Protein AF-A0A5N5SXV2-F1 (afdb_monomer_lite)

Radius of gyration: 21.54 Å; chains: 1; bounding box: 61×44×57 Å

Organism: NCBI:txid96803

Secondary structure (DSSP, 8-state):
-HHHHHHIIIII-HHHHHHHHHHHHHHHHHHHHH-TTHHHHHHHHHHHHHHHHTTHHHHHHHHS--TT----HHHHHHHHHHHHHS-TTSHHHHHHHHHHHHS--SB-TTSSSBSS-HHHHHHHHHHHHHHHHHHHHHHTTS-TTSHHHHTTSS--PPPPHHHHHHHHHHHHHTT---SGGGS-HHHHHHHHH-HHHHSTTPPPTTT-GGGHHHHHHHHTT-HHHHHHHHHHSHHHH-HHHHHHHHHHHHHHHHTT-

Sequence (257 aa):
VVVSNLFDVTLVEEELRSTLSRTGRDLFLAITGSHPFTISILLTELQEKLNSVGSLALYLFKFLCLDSWYPTEEDLQCLSYWLMYTPASSLENNLARIILSKMNWGFTADKKSLALPRAIHERIALLIVDVSLKLNSKLGQGNLISEGVKQVTSVVYAPSPEQVLLKWSWSMLNQLHLHQMDQADDEVRALLANQSLVLRGIGDPFVTPSLEPLKNGLSAKNPLAIFTALLMSSWGHSVPEVKVKLVWEQEKYANKV

InterPro domains:
  IPR051436 Autophagy-related EPG5 [PTHR31139] (2-242)

pLDDT: mean 85.0, std 16.47, range [40.12, 98.44]

Foldseek 3Di:
DVLLVLCCQQQQDPVRVVPCVVVSLVVQQVCCVVPVQVVQVVLVSCVVRVVRRDCSLVVSLLRHQQAQHDDDPVRLVQLLCLLQPPDLPDPSNSNSLSNLVRYQQAADPVLQWGSYDLVSLLVVLLSLLNSLVVLCVVCVVPDPPPVVVVVPDPDPDDDDSSRVSNVSSVVSNVSHQQAQCSTRPVSNVVCVVPVVCRQPPAAACVPDPVNVSLVVSVVVVNPSSVVNCLRHHPCVVDPVNVVPVVVVVVVVVVVVD

Structure (mmCIF, N/CA/C/O backbone):
data_AF-A0A5N5SXV2-F1
#
_entry.id   AF-A0A5N5SXV2-F1
#
loop_
_atom_site.group_PDB
_atom_site.id
_atom_site.type_symbol
_atom_site.label_atom_id
_atom_site.label_alt_id
_atom_site.label_comp_id
_atom_site.label_asym_id
_atom_site.label_entity_id
_atom_site.label_seq_id
_atom_site.pdbx_PDB_ins_code
_atom_site.Cartn_x
_atom_site.Cartn_y
_atom_site.Cartn_z
_atom_site.occupancy
_atom_site.B_iso_or_equiv
_atom_site.auth_seq_id
_atom_site.auth_comp_id
_atom_site.auth_asym_id
_atom_site.auth_atom_id
_atom_site.pdbx_PDB_model_num
ATOM 1 N N . VAL A 1 1 ? -25.042 -3.162 4.610 1.00 78.44 1 VAL A N 1
ATOM 2 C CA . VAL A 1 1 ? -26.025 -3.580 5.645 1.00 78.44 1 VAL A CA 1
ATOM 3 C C . VAL A 1 1 ? -25.492 -4.714 6.510 1.00 78.44 1 VAL A C 1
ATOM 5 O O . VAL A 1 1 ? -25.154 -4.429 7.642 1.00 78.44 1 VAL A O 1
ATOM 8 N N . VAL A 1 2 ? -25.351 -5.961 6.029 1.00 88.31 2 VAL A N 1
ATOM 9 C CA . VAL A 1 2 ? -24.897 -7.075 6.901 1.00 88.31 2 VAL A CA 1
ATOM 10 C C . VAL A 1 2 ? -23.492 -6.837 7.471 1.00 88.31 2 VAL A C 1
ATOM 12 O O . VAL A 1 2 ? -23.307 -6.928 8.678 1.00 88.31 2 VAL A O 1
ATOM 15 N N . VAL A 1 3 ? -22.525 -6.478 6.620 1.00 92.06 3 VAL A N 1
ATOM 16 C CA . VAL A 1 3 ? -21.138 -6.191 7.038 1.00 92.06 3 VAL A CA 1
ATOM 17 C C . VAL A 1 3 ? -21.073 -4.983 7.978 1.00 92.06 3 VAL A C 1
ATOM 19 O O . VAL A 1 3 ? -20.446 -5.084 9.023 1.00 92.06 3 VAL A O 1
ATOM 22 N N . SER A 1 4 ? -21.776 -3.893 7.654 1.00 92.12 4 SER A N 1
ATOM 23 C CA . SER A 1 4 ? -21.877 -2.687 8.493 1.00 92.12 4 SER A CA 1
ATOM 24 C C . SER A 1 4 ? -22.461 -2.980 9.880 1.00 92.12 4 SER A C 1
ATOM 26 O O . SER A 1 4 ? -21.857 -2.645 10.889 1.00 92.12 4 SER A O 1
ATOM 28 N N . ASN A 1 5 ? -23.586 -3.699 9.954 1.00 91.94 5 ASN A N 1
ATOM 29 C CA . ASN A 1 5 ? -24.207 -4.045 11.235 1.00 91.94 5 ASN A CA 1
ATOM 30 C C . ASN A 1 5 ? -23.303 -4.964 12.064 1.00 91.94 5 ASN A C 1
ATOM 32 O O . ASN A 1 5 ? -23.207 -4.819 13.280 1.00 91.94 5 ASN A O 1
ATOM 36 N N . LEU A 1 6 ? -22.632 -5.918 11.409 1.00 93.50 6 LEU A N 1
ATOM 37 C CA . LEU A 1 6 ? -21.663 -6.778 12.078 1.00 93.50 6 LEU A CA 1
ATOM 38 C C . LEU A 1 6 ? -20.480 -5.956 12.604 1.00 93.50 6 LEU A C 1
ATOM 40 O O . LEU A 1 6 ? -20.007 -6.218 13.707 1.00 93.50 6 LEU A O 1
ATOM 44 N N . PHE A 1 7 ? -20.019 -4.962 11.844 1.00 93.44 7 PHE A N 1
ATOM 45 C CA . PHE A 1 7 ? -18.940 -4.059 12.243 1.00 93.44 7 PHE A CA 1
ATOM 46 C C . PHE A 1 7 ? -19.330 -3.280 13.495 1.00 93.44 7 PHE A C 1
ATOM 48 O O . PHE A 1 7 ? -18.596 -3.312 14.481 1.00 93.44 7 PHE A O 1
ATOM 55 N N . ASP A 1 8 ? -20.526 -2.697 13.504 1.00 92.12 8 ASP A N 1
ATOM 56 C CA . ASP A 1 8 ? -21.029 -1.943 14.649 1.00 92.12 8 ASP A CA 1
ATOM 57 C C . ASP A 1 8 ? -21.126 -2.813 15.906 1.00 92.12 8 ASP A C 1
ATOM 59 O O . ASP A 1 8 ? -20.535 -2.495 16.936 1.00 92.12 8 ASP A O 1
ATOM 63 N N . VAL A 1 9 ? -21.778 -3.972 15.805 1.00 92.19 9 VAL A N 1
ATOM 64 C CA . VAL A 1 9 ? -22.014 -4.860 16.953 1.00 92.19 9 VAL A CA 1
ATOM 65 C C . VAL A 1 9 ? -20.724 -5.485 17.493 1.00 92.19 9 VAL A C 1
ATOM 67 O O . VAL A 1 9 ? -20.607 -5.721 18.694 1.00 92.19 9 VAL A O 1
ATOM 70 N N . THR A 1 10 ? -19.760 -5.806 16.626 1.00 92.31 10 THR A N 1
ATOM 71 C CA . THR A 1 10 ? -18.575 -6.581 17.038 1.00 92.31 10 THR A CA 1
ATOM 72 C C . THR A 1 10 ? -17.340 -5.733 17.315 1.00 92.31 10 THR A C 1
ATOM 74 O O . THR A 1 10 ? -16.444 -6.206 18.022 1.00 92.31 10 THR A O 1
ATOM 77 N N . LEU A 1 11 ? -17.273 -4.507 16.784 1.00 90.19 11 LEU A N 1
ATOM 78 C CA . LEU A 1 11 ? -16.078 -3.660 16.847 1.00 90.19 11 LEU A CA 1
ATOM 79 C C . LEU A 1 11 ? -16.329 -2.263 17.423 1.00 90.19 11 LEU A C 1
ATOM 81 O O . LEU A 1 11 ? -15.380 -1.683 17.954 1.00 90.19 11 LEU A O 1
ATOM 85 N N . VAL A 1 12 ? -17.551 -1.730 17.329 1.00 91.62 12 VAL A N 1
ATOM 86 C CA . VAL A 1 12 ? -17.874 -0.359 17.768 1.00 91.62 12 VAL A CA 1
ATOM 87 C C . VAL A 1 12 ? -18.559 -0.361 19.133 1.00 91.62 12 VAL A C 1
ATOM 89 O O . VAL A 1 12 ? -18.138 0.386 20.010 1.00 91.62 12 VAL A O 1
ATOM 92 N N . GLU A 1 13 ? -19.563 -1.218 19.329 1.00 91.81 13 GLU A N 1
ATOM 93 C CA . GLU A 1 13 ? -20.329 -1.307 20.577 1.00 91.81 13 GLU A CA 1
ATOM 94 C C . GLU A 1 13 ? -19.461 -1.828 21.730 1.00 91.81 13 GLU A C 1
ATOM 96 O O . GLU A 1 13 ? -19.018 -2.979 21.717 1.00 91.81 13 GLU A O 1
ATOM 101 N N . GLU A 1 14 ? -19.197 -0.995 22.739 1.00 87.12 14 GLU A N 1
ATOM 102 C CA . GLU A 1 14 ? -18.185 -1.294 23.757 1.00 87.12 14 GLU A CA 1
ATOM 103 C C . GLU A 1 14 ? -18.571 -2.479 24.644 1.00 87.12 14 GLU A C 1
ATOM 105 O O . GLU A 1 14 ? -17.713 -3.312 24.962 1.00 87.12 14 GLU A O 1
ATOM 110 N N . GLU A 1 15 ? -19.856 -2.584 24.991 1.00 87.12 15 GLU A N 1
ATOM 111 C CA . GLU A 1 15 ? -20.386 -3.655 25.838 1.00 87.12 15 GLU A CA 1
ATOM 112 C C . GLU A 1 15 ? -20.199 -5.025 25.173 1.00 87.12 15 GLU A C 1
ATOM 114 O O . GLU A 1 15 ? -19.735 -5.987 25.794 1.00 87.12 15 GLU A O 1
ATOM 119 N N . LEU A 1 16 ? -20.491 -5.098 23.873 1.00 87.12 16 LEU A N 1
ATOM 120 C CA . LEU A 1 16 ? -20.479 -6.340 23.105 1.00 87.12 16 LEU A CA 1
ATOM 121 C C . LEU A 1 16 ? -19.096 -6.680 22.545 1.00 87.12 16 LEU A C 1
ATOM 123 O O . LEU A 1 16 ? -18.752 -7.861 22.442 1.00 87.12 16 LEU A O 1
ATOM 127 N N . ARG A 1 17 ? -18.264 -5.678 22.238 1.00 88.06 17 ARG A N 1
ATOM 128 C CA . ARG A 1 17 ? -16.915 -5.839 21.666 1.00 88.06 17 ARG A CA 1
ATOM 129 C C . ARG A 1 17 ? -16.027 -6.770 22.487 1.00 88.06 17 ARG A C 1
ATOM 131 O O . ARG A 1 17 ? -15.311 -7.601 21.921 1.00 88.06 17 ARG A O 1
ATOM 138 N N . SER A 1 18 ? -16.087 -6.666 23.815 1.00 84.19 18 SER A N 1
ATOM 139 C CA . SER A 1 18 ? -15.304 -7.509 24.733 1.00 84.19 18 SER A CA 1
ATOM 140 C C . SER A 1 18 ? -15.592 -9.008 24.557 1.00 84.19 18 SER A C 1
ATOM 142 O O . SER A 1 18 ? -14.689 -9.834 24.679 1.00 84.19 18 SER A O 1
ATOM 144 N N . THR A 1 19 ? -16.832 -9.346 24.197 1.00 88.06 19 THR A N 1
ATOM 145 C CA . THR A 1 19 ? -17.311 -10.725 24.049 1.00 88.06 19 THR A CA 1
ATOM 146 C C . THR A 1 19 ? -17.263 -11.190 22.594 1.00 88.06 19 THR A C 1
ATOM 148 O O . THR A 1 19 ? -16.928 -12.341 22.313 1.00 88.06 19 THR A O 1
ATOM 151 N N . LEU A 1 20 ? -17.580 -10.302 21.648 1.00 91.12 20 LEU A N 1
ATOM 152 C CA . LEU A 1 20 ? -17.823 -10.665 20.254 1.00 91.12 20 LEU A CA 1
ATOM 153 C C . LEU A 1 20 ? -16.652 -10.389 19.313 1.00 91.12 20 LEU A C 1
ATOM 155 O O . LEU A 1 20 ? -16.673 -10.913 18.207 1.00 91.12 20 LEU A O 1
ATOM 159 N N . SER A 1 21 ? -15.620 -9.637 19.704 1.00 88.56 21 SER A N 1
ATOM 160 C CA . SER A 1 21 ? -14.524 -9.249 18.791 1.00 88.56 21 SER A CA 1
ATOM 161 C C . SER A 1 21 ? -13.823 -10.433 18.108 1.00 88.56 21 SER A C 1
ATOM 163 O O . SER A 1 21 ? -13.491 -10.361 16.922 1.00 88.56 21 SER A O 1
ATOM 165 N N . ARG A 1 22 ? -13.631 -11.556 18.814 1.00 91.88 22 ARG A N 1
ATOM 166 C CA . ARG A 1 22 ? -13.062 -12.782 18.225 1.00 91.88 22 ARG A CA 1
ATOM 167 C C . ARG A 1 22 ? -14.012 -13.418 17.211 1.00 91.88 22 ARG A C 1
ATOM 169 O O . ARG A 1 22 ? -13.589 -13.723 16.101 1.00 91.88 22 ARG A O 1
ATOM 176 N N . THR A 1 23 ? -15.279 -13.584 17.581 1.00 93.12 23 THR A N 1
ATOM 177 C CA . THR A 1 23 ? -16.313 -14.143 16.700 1.00 93.12 23 THR A CA 1
ATOM 178 C C . THR A 1 23 ? -16.528 -13.254 15.476 1.00 93.12 23 THR A C 1
ATOM 180 O O . THR A 1 23 ? -16.577 -13.752 14.359 1.00 93.12 23 THR A O 1
ATOM 183 N N . GLY A 1 24 ? -16.579 -11.935 15.669 1.00 93.12 24 GLY A N 1
ATOM 184 C CA . GLY A 1 24 ? -16.680 -10.940 14.607 1.00 93.12 24 GLY A CA 1
ATOM 185 C C . GLY A 1 24 ? -15.524 -11.051 13.625 1.00 93.12 24 GLY A C 1
ATOM 186 O O . GLY A 1 24 ? -15.758 -11.150 12.428 1.00 93.12 24 GLY A O 1
ATOM 187 N N . ARG A 1 25 ? -14.281 -11.146 14.113 1.00 94.69 25 ARG A N 1
ATOM 188 C CA . ARG A 1 25 ? -13.110 -11.396 13.259 1.00 94.69 25 ARG A CA 1
ATOM 189 C C . ARG A 1 25 ? -13.263 -12.668 12.422 1.00 94.69 25 ARG A C 1
ATOM 191 O O . ARG A 1 25 ? -12.981 -12.629 11.228 1.00 94.69 25 ARG A O 1
ATOM 198 N N . ASP A 1 26 ? -13.673 -13.778 13.031 1.00 95.06 26 ASP A N 1
ATOM 199 C CA . ASP A 1 26 ? -13.799 -15.062 12.329 1.00 95.06 26 ASP A CA 1
ATOM 200 C C . ASP A 1 26 ? -14.920 -15.008 11.270 1.00 95.06 26 ASP A C 1
ATOM 202 O O . ASP A 1 26 ? -14.762 -15.529 10.165 1.00 95.06 26 ASP A O 1
ATOM 206 N N . LEU A 1 27 ? -16.010 -14.289 11.560 1.00 95.12 27 LEU A N 1
ATOM 207 C CA . LEU A 1 27 ? -17.069 -13.995 10.593 1.00 95.12 27 LEU A CA 1
ATOM 208 C C . LEU A 1 27 ? -16.567 -13.107 9.451 1.00 95.12 27 LEU A C 1
ATOM 210 O O . LEU A 1 27 ? -16.820 -13.421 8.290 1.00 95.12 27 LEU A O 1
ATOM 214 N N . PHE A 1 28 ? -15.828 -12.035 9.748 1.00 96.12 28 PHE A N 1
ATOM 215 C CA . PHE A 1 28 ? -15.254 -11.184 8.708 1.00 96.12 28 PHE A CA 1
ATOM 216 C C . PHE A 1 28 ? -14.284 -11.954 7.827 1.00 96.12 28 PHE A C 1
ATOM 218 O O . PHE A 1 28 ? -14.371 -11.817 6.618 1.00 96.12 28 PHE A O 1
ATOM 225 N N . LEU A 1 29 ? -13.436 -12.815 8.392 1.00 95.69 29 LEU A N 1
ATOM 226 C CA . LEU A 1 29 ? -12.542 -13.667 7.612 1.00 95.69 29 LEU A CA 1
ATOM 227 C C . LEU A 1 29 ? -13.315 -14.537 6.606 1.00 95.69 29 LEU A C 1
ATOM 229 O O . LEU A 1 29 ? -12.953 -14.591 5.430 1.00 95.69 29 LEU A O 1
ATOM 233 N N . ALA A 1 30 ? -14.399 -15.181 7.049 1.00 95.19 30 ALA A N 1
ATOM 234 C CA . ALA A 1 30 ? -15.245 -15.999 6.181 1.00 95.19 30 ALA A CA 1
ATOM 235 C C . ALA A 1 30 ? -15.951 -15.162 5.096 1.00 95.19 30 ALA A C 1
ATOM 237 O O . ALA A 1 30 ? -15.995 -15.558 3.926 1.00 95.19 30 ALA A O 1
ATOM 238 N N . ILE A 1 31 ? -16.471 -13.989 5.473 1.00 95.00 31 ILE A N 1
ATOM 239 C CA . ILE A 1 31 ? -17.172 -13.080 4.562 1.00 95.00 31 ILE A CA 1
ATOM 240 C C . ILE A 1 31 ? -16.207 -12.511 3.523 1.00 95.00 31 ILE A C 1
ATOM 242 O O . ILE A 1 31 ? -16.496 -12.611 2.337 1.00 95.00 31 ILE A O 1
ATOM 246 N N . THR A 1 32 ? -15.057 -11.964 3.924 1.00 95.12 32 THR A N 1
ATOM 247 C CA . THR A 1 32 ? -14.089 -11.367 2.993 1.00 95.12 32 THR A CA 1
ATOM 248 C C . THR A 1 32 ? -13.464 -12.414 2.080 1.00 95.12 32 THR A C 1
ATOM 250 O O . THR A 1 32 ? -13.191 -12.118 0.923 1.00 95.12 32 THR A O 1
ATOM 253 N N . GLY A 1 33 ? -13.290 -13.651 2.563 1.00 93.69 33 GLY A N 1
ATOM 254 C CA . GLY A 1 33 ? -12.832 -14.765 1.729 1.00 93.69 33 GLY A CA 1
ATOM 255 C C . GLY A 1 33 ? -13.837 -15.159 0.640 1.00 93.69 33 GLY A C 1
ATOM 256 O O . GLY A 1 33 ? -13.434 -15.519 -0.461 1.00 93.69 33 GLY A O 1
ATOM 257 N N . SER A 1 34 ? -15.139 -15.054 0.921 1.00 94.75 34 SER A N 1
ATOM 258 C CA . SER A 1 34 ? -16.205 -15.394 -0.041 1.00 94.75 34 SER A CA 1
ATOM 259 C C . SER A 1 34 ? -16.626 -14.205 -0.912 1.00 94.75 34 SER A C 1
ATOM 261 O O . SER A 1 34 ? -17.083 -14.371 -2.042 1.00 94.75 34 SER A O 1
ATOM 263 N N . HIS A 1 35 ? -16.483 -12.990 -0.384 1.00 95.31 35 HIS A N 1
ATOM 264 C CA . HIS A 1 35 ? -16.950 -11.739 -0.969 1.00 95.31 35 HIS A CA 1
ATOM 265 C C . HIS A 1 35 ? -15.886 -10.639 -0.802 1.00 95.31 35 HIS A C 1
ATOM 267 O O . HIS A 1 35 ? -16.056 -9.747 0.034 1.00 95.31 35 HIS A O 1
ATOM 273 N N . PRO A 1 36 ? -14.799 -10.646 -1.596 1.00 95.50 36 PRO A N 1
ATOM 274 C CA . PRO A 1 36 ? -13.657 -9.750 -1.382 1.00 95.50 36 PRO A CA 1
ATOM 275 C C . PRO A 1 36 ? -13.989 -8.251 -1.406 1.00 95.50 36 PRO A C 1
ATOM 277 O O . PRO A 1 36 ? -13.373 -7.478 -0.681 1.00 95.50 36 PRO A O 1
ATOM 280 N N . PHE A 1 37 ? -15.010 -7.826 -2.161 1.00 95.56 37 PHE A N 1
ATOM 281 C CA . PHE A 1 37 ? -15.472 -6.426 -2.192 1.00 95.56 37 PHE A CA 1
ATOM 282 C C . PHE A 1 37 ? -15.915 -5.890 -0.817 1.00 95.56 37 PHE A C 1
ATOM 284 O O . PHE A 1 37 ? -15.964 -4.682 -0.598 1.00 95.56 37 PHE A O 1
ATOM 291 N N . THR A 1 38 ? -16.243 -6.775 0.129 1.00 96.56 38 THR A N 1
ATOM 292 C CA . THR A 1 38 ? -16.626 -6.380 1.492 1.00 96.56 38 THR A CA 1
ATOM 293 C C . THR A 1 38 ? -15.479 -5.735 2.267 1.00 96.56 38 THR A C 1
ATOM 295 O O . THR A 1 38 ? -15.742 -5.013 3.224 1.00 96.56 38 THR A O 1
ATOM 298 N N . ILE A 1 39 ? -14.227 -5.912 1.832 1.00 97.38 39 ILE A N 1
ATOM 299 C CA . ILE A 1 39 ? -13.070 -5.215 2.404 1.00 97.38 39 ILE A CA 1
ATOM 300 C C . ILE A 1 39 ? -13.178 -3.700 2.184 1.00 97.38 39 ILE A C 1
ATOM 302 O O . ILE A 1 39 ? -12.924 -2.948 3.121 1.00 97.38 39 ILE A O 1
ATOM 306 N N . SER A 1 40 ? -13.641 -3.247 1.015 1.00 97.38 40 SER A N 1
ATOM 307 C CA . SER A 1 40 ? -13.874 -1.820 0.730 1.00 97.38 40 SER A CA 1
ATOM 308 C C . SER A 1 40 ? -14.973 -1.233 1.629 1.00 97.38 40 SER A C 1
ATOM 310 O O . SER A 1 40 ? -14.850 -0.127 2.158 1.00 97.38 40 SER A O 1
ATOM 312 N N . ILE A 1 41 ? -16.028 -2.016 1.893 1.00 96.12 41 ILE A N 1
ATOM 313 C CA . ILE A 1 41 ? -17.087 -1.640 2.847 1.00 96.12 41 ILE A CA 1
ATOM 314 C C . ILE A 1 41 ? -16.498 -1.491 4.255 1.00 96.12 41 ILE A C 1
ATOM 316 O O . ILE A 1 41 ? -16.739 -0.485 4.915 1.00 96.12 41 ILE A O 1
ATOM 320 N N . LEU A 1 42 ? -15.695 -2.461 4.704 1.00 96.06 42 LEU A N 1
ATOM 321 C CA . LEU A 1 42 ? -15.033 -2.403 6.010 1.00 96.06 42 LEU A CA 1
ATOM 322 C C . LEU A 1 42 ? -14.082 -1.212 6.128 1.00 96.06 42 LEU A C 1
ATOM 324 O O . LEU A 1 42 ? -14.021 -0.598 7.188 1.00 96.06 42 LEU A O 1
ATOM 328 N N . LEU A 1 43 ? -13.346 -0.888 5.064 1.00 96.6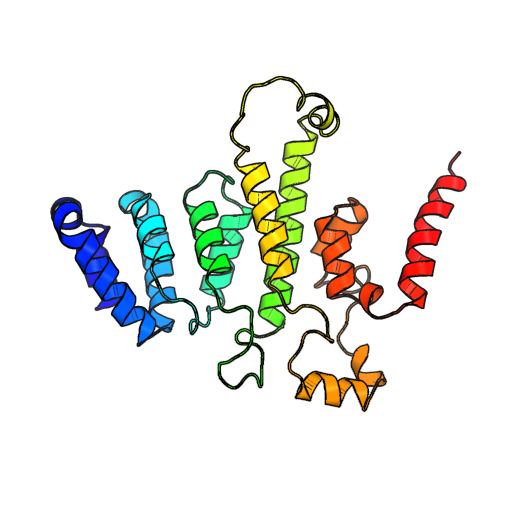9 43 LEU A N 1
ATOM 329 C CA . LEU A 1 43 ? -12.437 0.253 5.049 1.00 96.69 43 LEU A CA 1
ATOM 330 C C . LEU A 1 43 ? -13.199 1.579 5.177 1.00 96.69 43 LEU A C 1
ATOM 332 O O . LEU A 1 43 ? -12.769 2.451 5.930 1.00 96.69 43 LEU A O 1
ATOM 336 N N . THR A 1 44 ? -14.351 1.692 4.513 1.00 95.75 44 THR A N 1
ATOM 337 C CA . THR A 1 44 ? -15.229 2.869 4.594 1.00 95.75 44 THR A CA 1
ATOM 338 C C . THR A 1 44 ? -15.800 3.042 6.005 1.00 95.75 44 THR A C 1
ATOM 340 O O . THR A 1 44 ? -15.638 4.100 6.607 1.00 95.75 44 THR A O 1
ATOM 343 N N . GLU A 1 45 ? -16.387 1.989 6.584 1.00 94.69 45 GLU A N 1
ATOM 344 C CA . GLU A 1 45 ? -16.9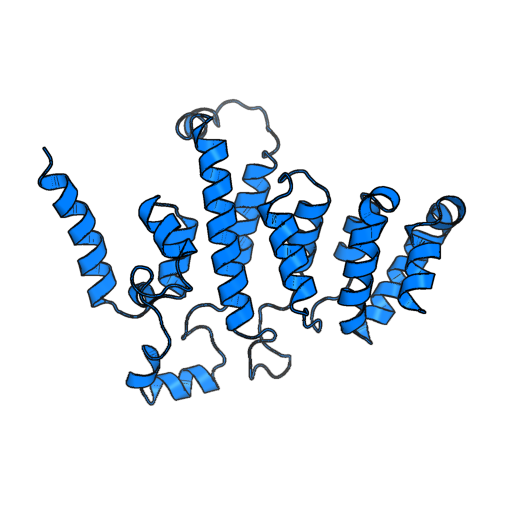07 2.018 7.966 1.00 94.69 45 GLU A CA 1
ATOM 345 C C . GLU A 1 45 ? -15.804 2.359 8.975 1.00 94.69 45 GLU A C 1
ATOM 347 O O . GLU A 1 45 ? -15.999 3.126 9.922 1.00 94.69 45 GLU A O 1
ATOM 352 N N . LEU A 1 46 ? -14.610 1.803 8.755 1.00 94.19 46 LEU A N 1
ATOM 353 C CA . LEU A 1 46 ? -13.465 2.058 9.606 1.00 94.19 46 LEU A CA 1
ATOM 354 C C . LEU A 1 46 ? -13.008 3.512 9.523 1.00 94.19 46 LEU A C 1
ATOM 356 O O . LEU A 1 46 ? -12.659 4.071 10.556 1.00 94.19 46 LEU A O 1
ATOM 360 N N . GLN A 1 47 ? -13.018 4.132 8.344 1.00 93.56 47 GLN A N 1
ATOM 361 C CA . GLN A 1 47 ? -12.619 5.529 8.182 1.00 93.56 47 GLN A CA 1
ATOM 362 C C . GLN A 1 47 ? -13.474 6.471 9.040 1.00 93.56 47 GLN A C 1
ATOM 364 O O . GLN A 1 47 ? -12.939 7.394 9.652 1.00 93.56 47 GLN A O 1
ATOM 369 N N . GLU A 1 48 ? -14.779 6.218 9.129 1.00 91.62 48 GLU A N 1
ATOM 370 C CA . GLU A 1 48 ? -15.705 7.031 9.923 1.00 91.62 48 GLU A CA 1
ATOM 371 C C . GLU A 1 48 ? -15.570 6.778 11.432 1.00 91.62 48 GLU A C 1
ATOM 373 O O . GLU A 1 48 ? -15.734 7.692 12.242 1.00 91.62 48 GLU A O 1
ATOM 378 N N . LYS A 1 49 ? -15.258 5.536 11.822 1.00 93.38 49 LYS A N 1
ATOM 379 C CA . LYS A 1 49 ? -15.352 5.059 13.214 1.00 93.38 49 LYS A CA 1
ATOM 380 C C . LYS A 1 49 ? -14.001 4.676 13.823 1.00 93.38 49 LYS A C 1
ATOM 382 O O . LYS A 1 49 ? -13.952 4.041 14.879 1.00 93.38 49 LYS A O 1
ATOM 387 N N . LEU A 1 50 ? -12.891 5.072 13.195 1.00 92.69 50 LEU A N 1
ATOM 388 C CA . LEU A 1 50 ? -11.542 4.636 13.571 1.00 92.69 50 LEU A CA 1
ATOM 389 C C . LEU A 1 50 ? -11.202 4.943 15.033 1.00 92.69 50 LEU A C 1
ATOM 391 O O . LEU A 1 50 ? -10.614 4.106 15.715 1.00 92.69 50 LEU A O 1
ATOM 395 N N . ASN A 1 51 ? -11.619 6.112 15.527 1.00 90.25 51 ASN A N 1
ATOM 396 C CA . ASN A 1 51 ? -11.387 6.534 16.910 1.00 90.25 51 ASN A CA 1
ATOM 397 C C . ASN A 1 51 ? -12.074 5.615 17.932 1.00 90.25 51 ASN A C 1
ATOM 399 O O . ASN A 1 51 ? -11.507 5.355 18.990 1.00 90.25 51 ASN A O 1
ATOM 403 N N . SER A 1 52 ? -13.261 5.097 17.608 1.00 90.44 52 SER A N 1
ATOM 404 C CA . SER A 1 52 ? -14.016 4.193 18.482 1.00 90.44 52 SER A CA 1
ATOM 405 C C . SER A 1 52 ? -13.448 2.771 18.462 1.00 90.44 52 SER A C 1
ATOM 407 O O . SER A 1 52 ? -13.389 2.101 19.494 1.00 90.44 52 SER A O 1
ATOM 409 N N . VAL A 1 53 ? -12.997 2.306 17.293 1.00 92.31 53 VAL A N 1
ATOM 410 C CA . VAL A 1 53 ? -12.455 0.947 17.118 1.00 92.31 53 VAL A CA 1
ATOM 411 C C . VAL A 1 53 ? -11.015 0.835 17.632 1.00 92.31 53 VAL A C 1
ATOM 413 O O . VAL A 1 53 ? -10.639 -0.169 18.243 1.00 92.31 53 VAL A O 1
ATOM 416 N N . GLY A 1 54 ? -10.188 1.854 17.393 1.00 92.19 54 GLY A N 1
ATOM 417 C CA . GLY A 1 54 ? -8.800 1.902 17.838 1.00 92.19 54 GLY A CA 1
ATOM 418 C C . GLY A 1 54 ? -7.943 0.743 17.309 1.00 92.19 54 GLY A C 1
ATOM 419 O O . GLY A 1 54 ? -8.065 0.293 16.167 1.00 92.19 54 GLY A O 1
ATOM 420 N N . SER A 1 55 ? -7.050 0.223 18.154 1.00 92.62 55 SER A N 1
ATOM 421 C CA . SER A 1 55 ? -6.081 -0.822 17.782 1.00 92.62 55 SER A CA 1
ATOM 422 C C . SER A 1 55 ? -6.713 -2.159 17.372 1.00 92.62 55 SER A C 1
ATOM 424 O O . SER A 1 55 ? -6.050 -2.966 16.713 1.00 92.62 55 SER A O 1
ATOM 426 N N . LEU A 1 56 ? -7.994 -2.384 17.687 1.00 92.25 56 LEU A N 1
ATOM 427 C CA . LEU A 1 56 ? -8.738 -3.559 17.234 1.00 92.25 56 LEU A CA 1
ATOM 428 C C . LEU A 1 56 ? -8.836 -3.616 15.702 1.00 92.25 56 LEU A C 1
ATOM 430 O O . LEU A 1 56 ? -8.851 -4.705 15.128 1.00 92.25 56 LEU A O 1
ATOM 434 N N . ALA A 1 57 ? -8.798 -2.465 15.029 1.00 94.12 57 ALA A N 1
ATOM 435 C CA . ALA A 1 57 ? -8.752 -2.390 13.575 1.00 94.12 57 ALA A CA 1
ATOM 436 C C . ALA A 1 57 ? -7.486 -3.050 13.007 1.00 94.12 57 ALA A C 1
ATOM 438 O O . ALA A 1 57 ? -7.558 -3.842 12.067 1.00 94.12 57 ALA A O 1
ATOM 439 N N . LEU A 1 58 ? -6.320 -2.788 13.617 1.00 94.88 58 LEU A N 1
ATOM 440 C CA . LEU A 1 58 ? -5.055 -3.420 13.219 1.00 94.88 58 LEU A CA 1
ATOM 441 C C . LEU A 1 58 ? -5.122 -4.929 13.404 1.00 94.88 58 LEU A C 1
ATOM 443 O O . LEU A 1 58 ? -4.594 -5.680 12.588 1.00 94.88 58 LEU A O 1
ATOM 447 N N . TYR A 1 59 ? -5.731 -5.366 14.508 1.00 92.50 59 TYR A N 1
ATOM 448 C CA . TYR A 1 59 ? -5.935 -6.778 14.775 1.00 92.50 59 TYR A CA 1
ATOM 449 C C . TYR A 1 59 ? -6.797 -7.397 13.677 1.00 92.50 59 TYR A C 1
ATOM 451 O O . TYR A 1 59 ? -6.326 -8.323 13.030 1.00 92.50 59 TYR A O 1
ATOM 459 N N . LEU A 1 60 ? -7.979 -6.845 13.391 1.00 94.56 60 LEU A N 1
ATOM 460 C CA . LEU A 1 60 ? -8.875 -7.342 12.345 1.00 94.56 60 LEU A CA 1
ATOM 461 C C . LEU A 1 60 ? -8.154 -7.504 10.999 1.00 94.56 60 LEU A C 1
ATOM 463 O O . LEU A 1 60 ? -8.084 -8.612 10.468 1.00 94.56 60 LEU A O 1
ATOM 467 N N . PHE A 1 61 ? -7.559 -6.426 10.483 1.00 95.81 61 PHE A N 1
ATOM 468 C CA . PHE A 1 61 ? -6.942 -6.416 9.154 1.00 95.81 61 PHE A CA 1
ATOM 469 C C . PHE A 1 61 ? -5.696 -7.299 9.041 1.00 95.81 61 PHE A C 1
ATOM 471 O O . PHE A 1 61 ? -5.363 -7.732 7.941 1.00 95.81 61 PHE A O 1
ATOM 478 N N . LYS A 1 62 ? -5.034 -7.655 10.150 1.00 95.12 62 LYS A N 1
ATOM 479 C CA . LYS A 1 62 ? -3.975 -8.679 10.124 1.00 95.12 62 LYS A CA 1
ATOM 480 C C . LYS A 1 62 ? -4.515 -10.068 9.773 1.00 95.12 62 LYS A C 1
ATOM 482 O O . LYS A 1 62 ? -3.782 -10.840 9.152 1.00 95.12 62 LYS A O 1
ATOM 487 N N . PHE A 1 63 ? -5.763 -10.380 10.125 1.00 93.19 63 PHE A N 1
ATOM 488 C CA . PHE A 1 63 ? -6.360 -11.698 9.887 1.00 93.19 63 PHE A CA 1
ATOM 489 C C . PHE A 1 63 ? -7.106 -11.818 8.566 1.00 93.19 63 PHE A C 1
ATOM 491 O O . PHE A 1 63 ? -7.137 -12.917 8.028 1.00 93.19 63 PHE A O 1
ATOM 498 N N . LEU A 1 64 ? -7.672 -10.733 8.034 1.00 94.75 64 LEU A N 1
ATOM 499 C CA . LEU A 1 64 ? -8.440 -10.792 6.787 1.00 94.75 64 LEU A CA 1
ATOM 500 C C . LEU A 1 64 ? -7.605 -11.348 5.619 1.00 94.75 64 LEU A C 1
ATOM 502 O O . LEU A 1 64 ? -6.400 -11.097 5.525 1.00 94.75 64 LEU A O 1
ATOM 506 N N . CYS A 1 65 ? -8.249 -12.094 4.724 1.00 89.75 65 CYS A N 1
ATOM 507 C CA . CYS A 1 65 ? -7.662 -12.532 3.456 1.00 89.75 65 CYS A CA 1
ATOM 508 C C . CYS A 1 65 ? -7.916 -11.460 2.397 1.00 89.75 65 CYS A C 1
ATOM 510 O O . CYS A 1 65 ? -9.068 -11.200 2.057 1.00 89.75 65 CYS A O 1
ATOM 512 N N . LEU A 1 66 ? -6.847 -10.831 1.903 1.00 95.50 66 LEU A N 1
ATOM 513 C CA . LEU A 1 66 ? -6.906 -9.767 0.892 1.00 95.50 66 LEU A CA 1
ATOM 514 C C . LEU A 1 66 ? -6.475 -10.277 -0.496 1.00 95.50 66 LEU A C 1
ATOM 516 O O . LEU A 1 66 ? -6.429 -9.504 -1.447 1.00 95.50 66 LEU A O 1
ATOM 520 N N . ASP A 1 67 ? -6.197 -11.577 -0.638 1.00 90.44 67 ASP A N 1
ATOM 521 C CA . ASP A 1 67 ? -5.562 -12.166 -1.823 1.00 90.44 67 ASP A CA 1
ATOM 522 C C . ASP A 1 67 ? -6.386 -12.032 -3.114 1.00 90.44 67 ASP A C 1
ATOM 524 O O . ASP A 1 67 ? -5.846 -12.063 -4.218 1.00 90.44 67 ASP A O 1
ATOM 528 N N . SER A 1 68 ? -7.709 -11.912 -2.975 1.00 93.06 68 SER A N 1
ATOM 529 C CA . SER A 1 68 ? -8.669 -11.749 -4.079 1.00 93.06 68 SER A CA 1
ATOM 530 C C . SER A 1 68 ? -9.369 -10.388 -4.061 1.00 93.06 68 SER A C 1
ATOM 532 O O . SER A 1 68 ? -10.357 -10.192 -4.767 1.00 93.06 68 SER A O 1
ATOM 534 N N . TRP A 1 69 ? -8.911 -9.460 -3.219 1.00 96.69 69 TRP A N 1
ATOM 535 C CA . TRP A 1 69 ? -9.494 -8.128 -3.139 1.00 96.69 69 TRP A CA 1
ATOM 536 C C . TRP A 1 69 ? -8.950 -7.229 -4.240 1.00 96.69 69 TRP A C 1
ATOM 538 O O . TRP A 1 69 ? -7.740 -7.103 -4.421 1.00 96.69 69 TRP A O 1
ATOM 548 N N . TYR A 1 70 ? -9.871 -6.576 -4.940 1.00 95.56 70 TYR A N 1
ATOM 549 C CA . TYR A 1 70 ? -9.569 -5.553 -5.923 1.00 95.56 70 TYR A CA 1
ATOM 550 C C . TYR A 1 70 ? -10.014 -4.197 -5.353 1.00 95.56 70 TYR A C 1
ATOM 552 O O . TYR A 1 70 ? -11.222 -3.999 -5.190 1.00 95.56 70 TYR A O 1
ATOM 560 N N . PRO A 1 71 ? -9.084 -3.290 -5.007 1.00 97.00 71 PRO A N 1
ATOM 561 C CA . PRO A 1 71 ? -9.423 -2.018 -4.378 1.00 97.00 71 PRO A CA 1
ATOM 562 C C . PRO A 1 71 ? -10.105 -1.075 -5.375 1.00 97.00 71 PRO A C 1
ATOM 564 O O . PRO A 1 71 ? -9.765 -1.052 -6.563 1.00 97.00 71 PRO A O 1
ATOM 567 N N . THR A 1 72 ? -11.042 -0.267 -4.889 1.00 97.19 72 THR A N 1
ATOM 568 C CA . THR A 1 72 ? -11.614 0.841 -5.657 1.00 97.19 72 THR A CA 1
ATOM 569 C C . THR A 1 72 ? -10.679 2.053 -5.658 1.00 97.19 72 THR A C 1
ATOM 571 O O . THR A 1 72 ? -9.649 2.086 -4.978 1.00 97.19 72 THR A O 1
ATOM 574 N N . GLU A 1 73 ? -11.033 3.076 -6.434 1.00 96.44 73 GLU A N 1
ATOM 575 C CA . GLU A 1 73 ? -10.286 4.333 -6.447 1.00 96.44 73 GLU A CA 1
ATOM 576 C C . GLU A 1 73 ? -10.323 5.023 -5.075 1.00 96.44 73 GLU A C 1
ATOM 578 O O . GLU A 1 73 ? -9.303 5.521 -4.599 1.00 96.44 73 GLU A O 1
ATOM 583 N N . GLU A 1 74 ? -11.475 4.984 -4.408 1.00 97.38 74 GLU A N 1
ATOM 584 C CA . GLU A 1 74 ? -11.680 5.530 -3.068 1.00 97.38 74 GLU A CA 1
ATOM 585 C C . GLU A 1 74 ? -10.819 4.798 -2.032 1.00 97.38 74 GLU A C 1
ATOM 587 O O . GLU A 1 74 ? -10.187 5.444 -1.192 1.00 97.38 74 GLU A O 1
ATOM 592 N N . ASP A 1 75 ? -10.717 3.467 -2.135 1.00 97.94 75 ASP A N 1
ATOM 593 C CA . ASP A 1 75 ? -9.843 2.666 -1.273 1.00 97.94 75 ASP A CA 1
ATOM 594 C C . ASP A 1 75 ? -8.380 3.110 -1.428 1.00 97.94 75 ASP A C 1
ATOM 596 O O . ASP A 1 75 ? -7.689 3.399 -0.446 1.00 97.94 75 ASP A O 1
ATOM 600 N N . LEU A 1 76 ? -7.901 3.218 -2.674 1.00 98.12 76 LEU A N 1
ATOM 601 C CA . LEU A 1 76 ? -6.531 3.643 -2.969 1.00 98.12 76 LEU A CA 1
ATOM 602 C C . LEU A 1 76 ? -6.269 5.081 -2.514 1.00 98.12 76 LEU A C 1
ATOM 604 O O . LEU A 1 76 ? -5.184 5.371 -2.001 1.00 98.12 76 LEU A O 1
ATOM 608 N N . GLN A 1 77 ? -7.237 5.983 -2.673 1.00 97.94 77 GLN A N 1
ATOM 609 C CA . GLN A 1 77 ? -7.138 7.361 -2.202 1.00 97.94 77 GLN A CA 1
ATOM 610 C C . GLN A 1 77 ? -7.055 7.424 -0.673 1.00 97.94 77 GLN A C 1
ATOM 612 O O . GLN A 1 77 ? -6.212 8.151 -0.144 1.00 97.94 77 GLN A O 1
ATOM 617 N N . CYS A 1 78 ? -7.864 6.631 0.032 1.00 97.75 78 CYS A N 1
ATOM 618 C CA . CYS A 1 78 ? -7.844 6.532 1.489 1.00 97.75 78 CYS A CA 1
ATOM 619 C C . CYS A 1 78 ? -6.476 6.052 1.999 1.00 97.75 78 CYS A C 1
ATOM 621 O O . CYS A 1 78 ? -5.832 6.731 2.803 1.00 97.75 78 CYS A O 1
ATOM 623 N N . LEU A 1 79 ? -5.967 4.943 1.451 1.00 98.31 79 LEU A N 1
ATOM 624 C CA . LEU A 1 79 ? -4.660 4.387 1.820 1.00 98.31 79 LEU A CA 1
ATOM 625 C C . LEU A 1 79 ? -3.512 5.357 1.502 1.00 98.31 79 LEU A C 1
ATOM 627 O O . LEU A 1 79 ? -2.602 5.534 2.316 1.00 98.31 79 LEU A O 1
ATOM 631 N N . SER A 1 80 ? -3.578 6.027 0.347 1.00 98.06 80 SER A N 1
ATOM 632 C CA . SER A 1 80 ? -2.607 7.055 -0.043 1.00 98.06 80 SER A CA 1
ATOM 633 C C . SER A 1 80 ? -2.614 8.222 0.937 1.00 98.06 80 SER A C 1
ATOM 635 O O . SER A 1 80 ? -1.555 8.676 1.375 1.00 98.06 80 SER A O 1
ATOM 637 N N . TYR A 1 81 ? -3.805 8.682 1.327 1.00 97.75 81 TYR A N 1
ATOM 638 C CA . TYR A 1 81 ? -3.961 9.775 2.273 1.00 97.75 81 TYR A CA 1
ATOM 639 C C . TYR A 1 81 ? -3.405 9.409 3.654 1.00 97.75 81 TYR A C 1
ATOM 641 O O . TYR A 1 81 ? -2.627 10.175 4.227 1.00 97.75 81 TYR A O 1
ATOM 649 N N . TRP A 1 82 ? -3.738 8.221 4.165 1.00 97.94 82 TRP A N 1
ATOM 650 C CA . TRP A 1 82 ? -3.215 7.723 5.435 1.00 97.94 82 TRP A CA 1
ATOM 651 C C . TRP A 1 82 ? -1.690 7.631 5.428 1.00 97.94 82 TRP A C 1
ATOM 653 O O . TRP A 1 82 ? -1.051 8.116 6.360 1.00 97.94 82 TRP A O 1
ATOM 663 N N . LEU A 1 83 ? -1.073 7.103 4.371 1.00 97.62 83 LEU A N 1
ATOM 664 C CA . LEU A 1 83 ? 0.388 7.046 4.288 1.00 97.62 83 LEU A CA 1
ATOM 665 C C . LEU A 1 83 ? 1.040 8.428 4.211 1.00 97.62 83 LEU A C 1
ATOM 667 O O . LEU A 1 83 ? 2.047 8.669 4.880 1.00 97.62 83 LEU A O 1
ATOM 671 N N . MET A 1 84 ? 0.478 9.331 3.408 1.00 96.12 84 MET A N 1
ATOM 672 C CA . MET A 1 84 ? 1.096 10.625 3.138 1.00 96.12 84 MET A CA 1
ATOM 673 C C . MET A 1 84 ? 0.882 11.633 4.251 1.00 96.12 84 MET A C 1
ATOM 675 O O . MET A 1 84 ? 1.812 12.369 4.580 1.00 96.12 84 MET A O 1
ATOM 679 N N . TYR A 1 85 ? -0.316 11.720 4.822 1.00 95.81 85 TYR A N 1
ATOM 680 C CA . TYR A 1 85 ? -0.719 12.874 5.631 1.00 95.81 85 TYR A CA 1
ATOM 681 C C . TYR A 1 85 ? -0.845 12.589 7.125 1.00 95.81 85 TYR A C 1
ATOM 683 O O . TYR A 1 85 ? -0.907 13.544 7.897 1.00 95.81 85 TYR A O 1
ATOM 691 N N . THR A 1 86 ? -0.767 11.331 7.557 1.00 95.81 86 THR A N 1
ATOM 692 C CA . THR A 1 86 ? -0.782 10.983 8.987 1.00 95.81 86 THR A CA 1
ATOM 693 C C . THR A 1 86 ? 0.628 10.656 9.513 1.00 95.81 86 THR A C 1
ATOM 695 O O . THR A 1 86 ? 1.527 10.330 8.730 1.00 95.81 86 THR A O 1
ATOM 698 N N . PRO A 1 87 ? 0.895 10.789 10.829 1.00 94.94 87 PRO A N 1
ATOM 699 C CA . PRO A 1 87 ? 2.182 10.406 11.417 1.00 94.94 87 PRO A CA 1
ATOM 700 C C . PRO A 1 87 ? 2.526 8.928 11.185 1.00 94.94 87 PRO A C 1
ATOM 702 O O . PRO A 1 87 ? 1.639 8.080 11.212 1.00 94.94 87 PRO A O 1
ATOM 705 N N . ALA A 1 88 ? 3.812 8.585 11.057 1.00 94.50 88 ALA A N 1
ATOM 706 C CA . ALA A 1 88 ? 4.247 7.193 10.868 1.00 94.50 88 ALA A CA 1
ATOM 707 C C . ALA A 1 88 ? 3.851 6.270 12.042 1.00 94.50 88 ALA A C 1
ATOM 709 O O . ALA A 1 88 ? 3.643 5.072 11.857 1.00 94.50 88 ALA A O 1
ATOM 710 N N . SER A 1 89 ? 3.714 6.836 13.245 1.00 94.00 89 SER A N 1
ATOM 711 C CA . SER A 1 89 ? 3.246 6.153 14.455 1.00 94.00 89 SER A CA 1
ATOM 712 C C . SER A 1 89 ? 1.723 6.027 14.564 1.00 94.00 89 SER A C 1
ATOM 714 O O . SER A 1 89 ? 1.252 5.301 15.437 1.00 94.00 89 SER A O 1
ATOM 716 N N . SER A 1 90 ? 0.955 6.720 13.717 1.00 96.44 90 SER A N 1
ATOM 717 C CA . SER A 1 90 ? -0.509 6.750 13.797 1.00 96.44 90 SER A CA 1
ATOM 718 C C . SER A 1 90 ? -1.149 5.410 13.437 1.00 96.44 90 SER A C 1
ATOM 720 O O . SER A 1 90 ? -0.545 4.550 12.784 1.00 96.44 90 SER A O 1
ATOM 722 N N . LEU A 1 91 ? -2.390 5.226 13.875 1.00 96.62 91 LEU A N 1
ATOM 723 C CA . LEU A 1 91 ? -3.160 4.016 13.622 1.00 96.62 91 LEU A CA 1
ATOM 724 C C . LEU A 1 91 ? -3.466 3.864 12.126 1.00 96.62 91 LEU A C 1
ATOM 726 O O . LEU A 1 91 ? -3.270 2.788 11.567 1.00 96.62 91 LEU A O 1
ATOM 730 N N . GLU A 1 92 ? -3.854 4.963 11.487 1.00 97.81 92 GLU A N 1
ATOM 731 C CA . GLU A 1 92 ? -4.126 5.138 10.062 1.00 97.81 92 GLU A CA 1
ATOM 732 C C . GLU A 1 92 ? -2.942 4.678 9.212 1.00 97.81 92 GLU A C 1
ATOM 734 O O . GLU A 1 92 ? -3.078 3.830 8.329 1.00 97.81 92 GLU A O 1
ATOM 739 N N . ASN A 1 93 ? -1.746 5.192 9.512 1.00 97.81 93 ASN A N 1
ATOM 740 C CA . ASN A 1 93 ? -0.543 4.836 8.772 1.00 97.81 93 ASN A CA 1
ATOM 741 C C . ASN A 1 93 ? -0.201 3.347 8.932 1.00 97.81 93 ASN A C 1
ATOM 743 O O . ASN A 1 93 ? 0.130 2.672 7.957 1.00 97.81 93 ASN A O 1
ATOM 747 N N . ASN A 1 94 ? -0.298 2.815 10.155 1.00 97.75 94 ASN A N 1
ATOM 748 C CA . ASN A 1 94 ? -0.067 1.392 10.409 1.00 97.75 94 ASN A CA 1
ATOM 749 C C . ASN A 1 94 ? -1.092 0.505 9.681 1.00 97.75 94 ASN A C 1
ATOM 751 O O . ASN A 1 94 ? -0.712 -0.530 9.133 1.00 97.75 94 ASN A O 1
ATOM 755 N N . LEU A 1 95 ? -2.366 0.907 9.644 1.00 98.06 95 LEU A N 1
ATOM 756 C CA . LEU A 1 95 ? -3.417 0.211 8.902 1.00 98.06 95 LEU A CA 1
ATOM 757 C C . LEU A 1 95 ? -3.125 0.194 7.408 1.00 98.06 95 LEU A C 1
ATOM 759 O O . LEU A 1 95 ? -3.139 -0.880 6.813 1.00 98.06 95 LEU A O 1
ATOM 763 N N . ALA A 1 96 ? -2.796 1.348 6.823 1.00 98.38 96 ALA A N 1
ATOM 764 C CA . ALA A 1 96 ? -2.483 1.431 5.403 1.00 98.38 96 ALA A CA 1
ATOM 765 C C . ALA A 1 96 ? -1.333 0.488 5.026 1.00 98.38 96 ALA A C 1
ATOM 767 O O . ALA A 1 96 ? -1.430 -0.258 4.054 1.00 98.38 96 ALA A O 1
ATOM 768 N N . ARG A 1 97 ? -0.281 0.443 5.855 1.00 98.44 97 ARG A N 1
ATOM 769 C CA . ARG A 1 97 ? 0.839 -0.488 5.675 1.00 98.44 97 ARG A CA 1
ATOM 770 C C . ARG A 1 97 ? 0.425 -1.955 5.770 1.00 98.44 97 ARG A C 1
ATOM 772 O O . ARG A 1 97 ? 0.871 -2.749 4.951 1.00 98.44 97 ARG A O 1
ATOM 779 N N . ILE A 1 98 ? -0.410 -2.324 6.745 1.00 98.06 98 ILE A N 1
ATOM 780 C CA . ILE A 1 98 ? -0.905 -3.705 6.901 1.00 98.06 98 ILE A CA 1
ATOM 781 C C . ILE A 1 98 ? -1.745 -4.122 5.695 1.00 98.06 98 ILE A C 1
ATOM 783 O O . ILE A 1 98 ? -1.546 -5.217 5.176 1.00 98.06 98 ILE A O 1
ATOM 787 N N . ILE A 1 99 ? -2.669 -3.260 5.267 1.00 98.12 99 ILE A N 1
ATOM 788 C CA . ILE A 1 99 ? -3.573 -3.519 4.145 1.00 98.12 99 ILE A CA 1
ATOM 789 C C . ILE A 1 99 ? -2.757 -3.720 2.873 1.00 98.12 99 ILE A C 1
ATOM 791 O O . ILE A 1 99 ? -2.829 -4.789 2.272 1.00 98.12 99 ILE A O 1
ATOM 795 N N . LEU A 1 100 ? -1.912 -2.746 2.523 1.00 98.19 100 LEU A N 1
ATOM 796 C CA . LEU A 1 100 ? -1.072 -2.817 1.329 1.00 98.19 100 LEU A CA 1
ATOM 797 C C . LEU A 1 100 ? -0.155 -4.043 1.360 1.00 98.19 100 LEU A C 1
ATOM 799 O O . LEU A 1 100 ? -0.083 -4.760 0.374 1.00 98.19 100 LEU A O 1
ATOM 803 N N . SER A 1 101 ? 0.478 -4.371 2.490 1.00 97.56 101 SER A N 1
ATOM 804 C CA . SER A 1 101 ? 1.345 -5.559 2.584 1.00 97.56 101 SER A CA 1
ATOM 805 C C . SER A 1 101 ? 0.625 -6.904 2.474 1.00 97.56 101 SER A C 1
ATOM 807 O O . SER A 1 101 ? 1.295 -7.924 2.335 1.00 97.56 101 SER A O 1
ATOM 809 N N . LYS A 1 102 ? -0.705 -6.936 2.586 1.00 96.69 102 LYS A N 1
ATOM 810 C CA . LYS A 1 102 ? -1.507 -8.163 2.479 1.00 96.69 102 LYS A CA 1
ATOM 811 C C . LYS A 1 102 ? -2.226 -8.306 1.141 1.00 96.69 102 LYS A C 1
ATOM 813 O O . LYS A 1 102 ? -2.825 -9.350 0.901 1.00 96.69 102 LYS A O 1
ATOM 818 N N . MET A 1 103 ? -2.204 -7.279 0.300 1.00 96.88 103 MET A N 1
ATOM 819 C CA . MET A 1 103 ? -2.751 -7.369 -1.048 1.00 96.88 103 MET A CA 1
ATOM 820 C C . MET A 1 103 ? -1.927 -8.337 -1.900 1.00 96.88 103 MET A C 1
ATOM 822 O O . MET A 1 103 ? -0.723 -8.505 -1.695 1.00 96.88 103 MET A O 1
ATOM 826 N N . ASN A 1 104 ? -2.579 -8.961 -2.879 1.00 96.75 104 ASN A N 1
ATOM 827 C CA . ASN A 1 104 ? -1.890 -9.821 -3.826 1.00 96.75 104 ASN A CA 1
ATOM 828 C C . ASN A 1 104 ? -1.195 -8.979 -4.902 1.00 96.75 104 ASN A C 1
ATOM 830 O O . ASN A 1 104 ? -1.802 -8.608 -5.902 1.00 96.75 104 ASN A O 1
ATOM 834 N N . TRP A 1 105 ? 0.087 -8.692 -4.686 1.00 96.81 105 TRP A N 1
ATOM 835 C CA . TRP A 1 105 ? 0.945 -8.046 -5.683 1.00 96.81 105 TRP A CA 1
ATOM 836 C C . TRP A 1 105 ? 1.501 -9.022 -6.716 1.00 96.81 105 TRP A C 1
ATOM 838 O O . TRP A 1 105 ? 2.116 -8.581 -7.671 1.00 96.81 105 TRP A O 1
ATOM 848 N N . GLY A 1 106 ? 1.320 -10.330 -6.534 1.00 95.56 106 GLY A N 1
ATOM 849 C CA . GLY A 1 106 ? 1.828 -11.332 -7.460 1.00 95.56 106 GLY A CA 1
ATOM 850 C C . GLY A 1 106 ? 0.896 -11.558 -8.646 1.00 95.56 106 GLY A C 1
ATOM 851 O O . GLY A 1 106 ? 0.206 -10.665 -9.138 1.00 95.56 106 GLY A O 1
ATOM 852 N N . PHE A 1 107 ? 0.861 -12.805 -9.099 1.00 94.06 107 PHE A N 1
ATOM 853 C CA . PHE A 1 107 ? 0.031 -13.227 -10.218 1.00 94.06 107 PHE A CA 1
ATOM 854 C C . PHE A 1 107 ? -1.312 -13.794 -9.751 1.00 94.06 107 PHE A C 1
ATOM 856 O O . PHE A 1 107 ? -1.480 -14.236 -8.610 1.00 94.06 107 PHE A O 1
ATOM 863 N N . THR A 1 108 ? -2.274 -13.814 -10.668 1.00 92.50 108 THR A N 1
ATOM 864 C CA . THR A 1 108 ? -3.521 -14.566 -10.528 1.00 92.50 108 THR A CA 1
ATOM 865 C C . THR A 1 108 ? -3.246 -16.060 -10.320 1.00 92.50 108 THR A C 1
ATOM 867 O O . THR A 1 108 ? -2.162 -16.567 -10.617 1.00 92.50 108 THR A O 1
ATOM 870 N N . ALA A 1 109 ? -4.239 -16.807 -9.828 1.00 89.06 109 ALA A N 1
ATOM 871 C CA . ALA A 1 109 ? -4.088 -18.241 -9.556 1.00 89.06 109 ALA A CA 1
ATOM 872 C C . ALA A 1 109 ? -3.688 -19.064 -10.801 1.00 89.06 109 ALA A C 1
ATOM 874 O O . ALA A 1 109 ? -2.986 -20.067 -10.677 1.00 89.06 109 ALA A O 1
ATOM 875 N N . ASP A 1 110 ? -4.094 -18.629 -11.997 1.00 88.38 110 ASP A N 1
ATOM 876 C CA . ASP A 1 110 ? -3.718 -19.236 -13.280 1.00 88.38 110 ASP A CA 1
ATOM 877 C C . ASP A 1 110 ? -2.363 -18.749 -13.827 1.00 88.38 110 ASP A C 1
ATOM 879 O O . ASP A 1 110 ? -1.906 -19.249 -14.854 1.00 88.38 110 ASP A O 1
ATOM 883 N N . LYS A 1 111 ? -1.713 -17.810 -13.126 1.00 85.62 111 LYS A N 1
ATOM 884 C CA . LYS A 1 111 ? -0.420 -17.190 -13.450 1.00 85.62 111 LYS A CA 1
ATOM 885 C C . LYS A 1 111 ? -0.361 -16.493 -14.812 1.00 85.62 111 LYS A C 1
ATOM 887 O O . LYS A 1 111 ? 0.728 -16.272 -15.336 1.00 85.62 111 LYS A O 1
ATOM 892 N N . LYS A 1 112 ? -1.513 -16.152 -15.394 1.00 87.81 112 LYS A N 1
ATOM 893 C CA . LYS A 1 112 ? -1.584 -15.532 -16.726 1.00 87.81 112 LYS A CA 1
ATOM 894 C C . LYS A 1 112 ? -1.477 -14.017 -16.703 1.00 87.81 112 LYS A C 1
ATOM 896 O O . LYS A 1 112 ? -1.129 -13.428 -17.718 1.00 87.81 112 LYS A O 1
ATOM 901 N N . SER A 1 113 ? -1.782 -13.395 -15.573 1.00 91.50 113 SER A N 1
ATOM 902 C CA . SER A 1 113 ? -1.728 -11.946 -15.414 1.00 91.50 113 SER A CA 1
ATOM 903 C C . SER A 1 113 ? -1.375 -11.578 -13.980 1.00 91.50 113 SER A C 1
ATOM 905 O O . SER A 1 113 ? -1.494 -12.396 -13.064 1.00 91.50 113 SER A O 1
ATOM 907 N N . LEU A 1 114 ? -0.956 -10.333 -13.770 1.00 93.62 114 LEU A N 1
ATOM 908 C CA . LEU A 1 114 ? -0.858 -9.777 -12.424 1.00 93.62 114 LEU A CA 1
ATOM 909 C C . LEU A 1 114 ? -2.236 -9.800 -11.747 1.00 93.62 114 LEU A C 1
ATOM 911 O O . LEU A 1 114 ? -3.263 -9.582 -12.396 1.00 93.62 114 LEU A O 1
ATOM 915 N N . ALA A 1 115 ? -2.258 -10.080 -10.445 1.00 95.06 115 ALA A N 1
ATOM 916 C CA . ALA A 1 115 ? -3.485 -10.070 -9.655 1.00 95.06 115 ALA A CA 1
ATOM 917 C C . ALA A 1 115 ? -4.064 -8.654 -9.521 1.00 95.06 115 ALA A C 1
ATOM 919 O O . ALA A 1 115 ? -5.283 -8.478 -9.504 1.00 95.06 115 ALA A O 1
ATOM 920 N N . LEU A 1 116 ? -3.189 -7.646 -9.492 1.00 95.69 116 LEU A N 1
ATOM 921 C CA . LEU A 1 116 ? -3.541 -6.235 -9.577 1.00 95.69 116 LEU A CA 1
ATOM 922 C C . LEU A 1 116 ? -2.962 -5.640 -10.866 1.00 95.69 116 LEU A C 1
ATOM 924 O O . LEU A 1 116 ? -1.847 -5.984 -11.252 1.00 95.69 116 LEU A O 1
ATOM 928 N N . PRO A 1 117 ? -3.669 -4.727 -11.552 1.00 93.44 117 PRO A N 1
ATOM 929 C CA . PRO A 1 117 ? -3.148 -4.122 -12.767 1.00 93.44 117 PRO A CA 1
ATOM 930 C C . PRO A 1 117 ? -1.846 -3.367 -12.515 1.00 93.44 117 PRO A C 1
ATOM 932 O O . PRO A 1 117 ? -1.705 -2.675 -11.504 1.00 93.44 117 PRO A O 1
ATOM 935 N N . ARG A 1 118 ? -0.949 -3.385 -13.506 1.00 91.88 118 ARG A N 1
ATOM 936 C CA . ARG A 1 118 ? 0.328 -2.656 -13.472 1.00 91.88 118 ARG A CA 1
ATOM 937 C C . ARG A 1 118 ? 0.174 -1.182 -13.076 1.00 91.88 118 ARG A C 1
ATOM 939 O O . ARG A 1 118 ? 0.986 -0.672 -12.316 1.00 91.88 118 ARG A O 1
ATOM 946 N N . ALA A 1 119 ? -0.907 -0.518 -13.489 1.00 93.06 119 ALA A N 1
ATOM 947 C CA . ALA A 1 119 ? -1.195 0.866 -13.100 1.00 93.06 119 ALA A CA 1
ATOM 948 C C . ALA A 1 119 ? -1.302 1.068 -11.572 1.00 93.06 119 ALA A C 1
ATOM 950 O O . ALA A 1 119 ? -0.880 2.101 -11.054 1.00 93.06 119 ALA A O 1
ATOM 951 N N . ILE A 1 120 ? -1.826 0.082 -10.831 1.00 96.62 120 ILE A N 1
ATOM 952 C CA . ILE A 1 120 ? -1.880 0.133 -9.362 1.00 96.62 120 ILE A CA 1
ATOM 953 C C . ILE A 1 120 ? -0.471 -0.023 -8.781 1.00 96.62 120 ILE A C 1
ATOM 955 O O . ILE A 1 120 ? -0.111 0.709 -7.861 1.00 96.62 120 ILE A O 1
ATOM 959 N N . HIS A 1 121 ? 0.356 -0.907 -9.345 1.00 97.12 121 HIS A N 1
ATOM 960 C CA . HIS A 1 121 ? 1.753 -1.059 -8.926 1.00 97.12 121 HIS A CA 1
ATOM 961 C C . HIS A 1 121 ? 2.525 0.250 -9.103 1.00 97.12 121 HIS A C 1
ATOM 963 O O . HIS A 1 121 ? 3.160 0.731 -8.167 1.00 97.12 121 HIS A O 1
ATOM 969 N N . GLU A 1 122 ? 2.424 0.861 -10.284 1.00 95.44 122 GLU A N 1
ATOM 970 C CA . GLU A 1 122 ? 3.068 2.137 -10.600 1.00 95.44 122 GLU A CA 1
ATOM 971 C C . GLU A 1 122 ? 2.612 3.246 -9.646 1.00 95.44 122 GLU A C 1
ATOM 973 O O . GLU A 1 122 ? 3.439 3.961 -9.079 1.00 95.44 122 GLU A O 1
ATOM 978 N N . ARG A 1 123 ? 1.303 3.346 -9.388 1.00 96.62 123 ARG A N 1
ATOM 979 C CA . ARG A 1 123 ? 0.746 4.318 -8.442 1.00 96.62 123 ARG A CA 1
ATOM 980 C C . ARG A 1 123 ? 1.308 4.152 -7.033 1.00 96.62 123 ARG A C 1
ATOM 982 O O . ARG A 1 123 ? 1.701 5.143 -6.419 1.00 96.62 123 ARG A O 1
ATOM 989 N N . ILE A 1 124 ? 1.344 2.927 -6.508 1.00 98.25 124 ILE A N 1
ATOM 990 C CA . ILE A 1 124 ? 1.864 2.669 -5.160 1.00 98.25 124 ILE A CA 1
ATOM 991 C C . ILE A 1 124 ? 3.374 2.914 -5.099 1.00 98.25 124 ILE A C 1
ATOM 993 O O . ILE A 1 124 ? 3.858 3.460 -4.110 1.00 98.25 124 ILE A O 1
ATOM 997 N N . ALA A 1 125 ? 4.120 2.602 -6.159 1.00 98.06 125 ALA A N 1
ATOM 998 C CA . ALA A 1 125 ? 5.544 2.910 -6.228 1.00 98.06 125 ALA A CA 1
ATOM 999 C C . ALA A 1 125 ? 5.810 4.423 -6.157 1.00 98.06 125 ALA A C 1
ATOM 1001 O O . ALA A 1 125 ? 6.632 4.872 -5.357 1.00 98.06 125 ALA A O 1
ATOM 1002 N N . LEU A 1 126 ? 5.068 5.218 -6.934 1.00 97.75 126 LEU A N 1
ATOM 1003 C CA . LEU A 1 126 ? 5.158 6.680 -6.916 1.00 97.75 126 LEU A CA 1
ATOM 1004 C C . LEU A 1 126 ? 4.768 7.262 -5.550 1.00 97.75 126 LEU A C 1
ATOM 1006 O O . LEU A 1 126 ? 5.486 8.107 -5.016 1.00 97.75 126 LEU A O 1
ATOM 1010 N N . LEU A 1 127 ? 3.701 6.741 -4.937 1.00 98.25 127 LEU A N 1
ATOM 1011 C CA . LEU A 1 127 ? 3.300 7.097 -3.575 1.00 98.25 127 LEU A CA 1
ATOM 1012 C C . LEU A 1 127 ? 4.427 6.836 -2.564 1.00 98.25 127 LEU A C 1
ATOM 1014 O O . LEU A 1 127 ? 4.707 7.678 -1.715 1.00 98.25 127 LEU A O 1
ATOM 1018 N N . ILE A 1 128 ? 5.096 5.682 -2.645 1.00 98.00 128 ILE A N 1
ATOM 1019 C CA . ILE A 1 128 ? 6.208 5.343 -1.748 1.00 98.00 128 ILE A CA 1
ATOM 1020 C C . ILE A 1 128 ? 7.379 6.316 -1.927 1.00 98.00 128 ILE A C 1
ATOM 1022 O O . ILE A 1 128 ? 8.015 6.699 -0.938 1.00 98.00 128 ILE A O 1
ATOM 1026 N N . VAL A 1 129 ? 7.654 6.745 -3.161 1.00 97.19 129 VAL A N 1
ATOM 1027 C CA . VAL A 1 129 ? 8.668 7.767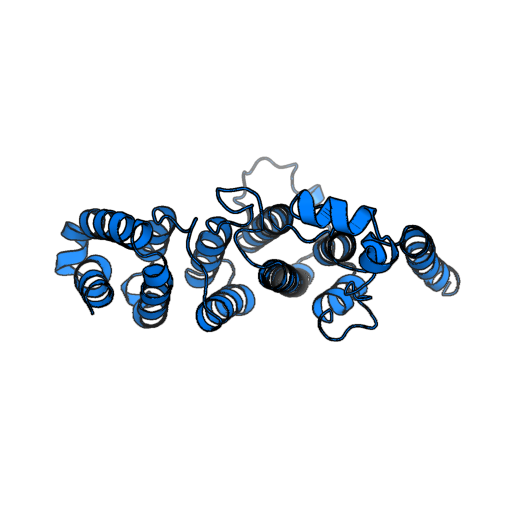 -3.439 1.00 97.19 129 VAL A CA 1
ATOM 1028 C C . VAL A 1 129 ? 8.301 9.087 -2.763 1.00 97.19 129 VAL A C 1
ATOM 1030 O O . VAL A 1 129 ? 9.131 9.621 -2.023 1.00 97.19 129 VAL A O 1
ATOM 1033 N N . ASP A 1 130 ? 7.065 9.563 -2.898 1.00 96.19 130 ASP A N 1
ATOM 1034 C CA . ASP A 1 130 ? 6.608 10.786 -2.225 1.00 96.19 130 ASP A CA 1
ATOM 1035 C C . ASP A 1 130 ? 6.675 10.682 -0.693 1.00 96.19 130 ASP A C 1
ATOM 1037 O O . ASP A 1 130 ? 7.192 11.586 -0.022 1.00 96.19 130 ASP A O 1
ATOM 1041 N N . VAL A 1 131 ? 6.243 9.549 -0.124 1.00 95.62 131 VAL A N 1
ATOM 1042 C CA . VAL A 1 131 ? 6.369 9.268 1.317 1.00 95.62 131 VAL A CA 1
ATOM 1043 C C . VAL A 1 131 ? 7.835 9.359 1.743 1.00 95.62 131 VAL A C 1
ATOM 1045 O O . VAL A 1 131 ? 8.153 9.988 2.754 1.00 95.62 131 VAL A O 1
ATOM 1048 N N . SER A 1 132 ? 8.752 8.778 0.968 1.00 94.00 132 SER A N 1
ATOM 1049 C CA . SER A 1 132 ? 10.181 8.786 1.288 1.00 94.00 132 SER A CA 1
ATOM 1050 C C . SER A 1 132 ? 10.804 10.183 1.229 1.00 94.00 132 SER A C 1
ATOM 1052 O O . SER A 1 132 ? 11.655 10.518 2.054 1.00 94.00 132 SER A O 1
ATOM 1054 N N . LEU A 1 133 ? 10.357 11.032 0.302 1.00 92.06 133 LEU A N 1
ATOM 1055 C CA . LEU A 1 133 ? 10.809 12.418 0.212 1.00 92.06 133 LEU A CA 1
ATOM 1056 C C . LEU A 1 133 ? 10.338 13.226 1.418 1.00 92.06 133 LEU A C 1
ATOM 1058 O O . LEU A 1 133 ? 11.119 13.977 2.007 1.00 92.06 133 LEU A O 1
ATOM 1062 N N . LYS A 1 134 ? 9.089 13.009 1.840 1.00 90.81 134 LYS A N 1
ATOM 1063 C CA . LYS A 1 134 ? 8.540 13.610 3.058 1.00 90.81 134 LYS A CA 1
ATOM 1064 C C . LYS A 1 134 ? 9.258 13.128 4.322 1.00 90.81 134 LYS A C 1
ATOM 1066 O O . LYS A 1 134 ? 9.407 13.895 5.270 1.00 90.81 134 LYS A O 1
ATOM 1071 N N . LEU A 1 135 ? 9.708 11.876 4.360 1.00 86.62 135 LEU A N 1
ATOM 1072 C CA . LEU A 1 135 ? 10.517 11.372 5.469 1.00 86.62 135 LEU A CA 1
ATOM 1073 C C . LEU A 1 135 ? 11.898 12.019 5.497 1.00 86.62 135 LEU A C 1
ATOM 1075 O O . LEU A 1 135 ? 12.322 12.474 6.554 1.00 86.62 135 LEU A O 1
ATOM 1079 N N . ASN A 1 136 ? 12.570 12.135 4.351 1.00 76.19 136 ASN A N 1
ATOM 1080 C CA . ASN A 1 136 ? 13.889 12.761 4.273 1.00 76.19 136 ASN A CA 1
ATOM 1081 C C . ASN A 1 136 ? 13.862 14.244 4.647 1.00 76.19 136 ASN A C 1
ATOM 1083 O O . ASN A 1 136 ? 14.819 14.723 5.243 1.00 76.19 136 ASN A O 1
ATOM 1087 N N . SER A 1 137 ? 12.785 14.976 4.350 1.00 74.56 137 SER A N 1
ATOM 1088 C CA . SER A 1 137 ? 12.670 16.371 4.791 1.00 74.56 137 SER A CA 1
ATOM 1089 C C . SER A 1 137 ? 12.529 16.493 6.313 1.00 74.56 137 SER A C 1
ATOM 1091 O O . SER A 1 137 ? 13.074 17.425 6.900 1.00 74.56 137 SER A O 1
ATOM 1093 N N . LYS A 1 138 ? 11.875 15.525 6.970 1.00 68.12 138 LYS A N 1
ATOM 1094 C CA . LYS A 1 138 ? 11.779 15.450 8.438 1.00 68.12 138 LYS A CA 1
ATOM 1095 C C . LYS A 1 138 ? 13.074 14.958 9.088 1.00 68.12 138 LYS A C 1
ATOM 1097 O O . LYS A 1 138 ? 13.517 15.530 10.075 1.00 68.12 138 LYS A O 1
ATOM 1102 N N . LEU A 1 139 ? 13.698 13.923 8.526 1.00 63.72 139 LEU A N 1
ATOM 1103 C CA . LEU A 1 139 ? 14.946 13.343 9.032 1.00 63.72 139 LEU A CA 1
ATOM 1104 C C . LEU A 1 139 ? 16.163 14.224 8.723 1.00 63.72 139 LEU A C 1
ATOM 1106 O O . LEU A 1 139 ? 17.102 14.257 9.501 1.00 63.72 139 LEU A O 1
ATOM 1110 N N . GLY A 1 140 ? 16.151 14.994 7.635 1.00 54.97 140 GLY A N 1
ATOM 1111 C CA . GLY A 1 140 ? 17.194 15.967 7.294 1.00 54.97 140 GLY A CA 1
ATOM 1112 C C . GLY A 1 140 ? 17.278 17.148 8.268 1.00 54.97 140 GLY A C 1
ATOM 1113 O O . GLY A 1 140 ? 18.318 17.794 8.347 1.00 54.97 140 GLY A O 1
ATOM 1114 N N . GLN A 1 141 ? 16.230 17.387 9.066 1.00 51.66 141 GLN A N 1
ATOM 1115 C CA . GLN A 1 141 ? 16.277 18.283 10.231 1.00 51.66 141 GLN A CA 1
ATOM 1116 C C . GLN A 1 141 ? 16.972 17.630 11.446 1.00 51.66 141 GLN A C 1
ATOM 1118 O O . GLN A 1 141 ? 17.309 18.317 12.407 1.00 51.66 141 GLN A O 1
ATOM 1123 N N . GLY A 1 142 ? 17.235 16.319 11.392 1.00 48.75 142 GLY A N 1
ATOM 1124 C CA . GLY A 1 142 ? 17.965 15.528 12.381 1.00 48.75 142 GLY A CA 1
ATOM 1125 C C . GLY A 1 142 ? 19.147 14.768 11.762 1.00 48.75 142 GLY A C 1
ATOM 1126 O O . GLY A 1 142 ? 19.071 13.567 11.552 1.00 48.75 142 GLY A O 1
ATOM 1127 N N . ASN A 1 143 ? 20.251 15.468 11.478 1.00 42.72 143 ASN A N 1
ATOM 1128 C CA . ASN A 1 143 ? 21.618 14.949 11.262 1.00 42.72 143 ASN A CA 1
ATOM 1129 C C . ASN A 1 143 ? 21.776 13.463 10.840 1.00 42.72 143 ASN A C 1
ATOM 1131 O O . ASN A 1 143 ? 22.257 12.626 11.613 1.00 42.72 143 ASN A O 1
ATOM 1135 N N . LEU A 1 144 ? 21.516 13.173 9.560 1.00 48.38 144 LEU A N 1
ATOM 1136 C CA . LEU A 1 144 ? 21.610 11.842 8.932 1.00 48.38 144 LEU A CA 1
ATOM 1137 C C . LEU A 1 144 ? 23.042 11.257 8.801 1.00 48.38 144 LEU A C 1
ATOM 1139 O O . LEU A 1 144 ? 23.216 10.193 8.224 1.00 48.38 144 LEU A O 1
ATOM 1143 N N . ILE A 1 145 ? 24.091 11.883 9.350 1.00 48.19 145 ILE A N 1
ATOM 1144 C CA . ILE A 1 145 ? 25.462 11.312 9.331 1.00 48.19 145 ILE A CA 1
ATOM 1145 C C . ILE A 1 145 ? 25.920 10.839 10.725 1.00 48.19 145 ILE A C 1
ATOM 1147 O O . ILE A 1 145 ? 26.906 10.119 10.850 1.00 48.19 145 ILE A O 1
ATOM 1151 N N . SER A 1 146 ? 25.185 11.149 11.801 1.00 44.47 146 SER A N 1
ATOM 1152 C CA . SER A 1 146 ? 25.637 10.799 13.160 1.00 44.47 146 SER A CA 1
ATOM 1153 C C . SER A 1 146 ? 25.194 9.419 13.668 1.00 44.47 146 SER A C 1
ATOM 1155 O O . SER A 1 146 ? 25.763 8.929 14.642 1.00 44.47 146 SER A O 1
ATOM 1157 N N . GLU A 1 147 ? 24.221 8.759 13.031 1.00 48.69 147 GLU A N 1
ATOM 1158 C CA . GLU A 1 147 ? 23.686 7.484 13.541 1.00 48.69 147 GLU A CA 1
ATOM 1159 C C . GLU A 1 147 ? 24.500 6.255 13.122 1.00 48.69 147 GLU A C 1
ATOM 1161 O O . GLU A 1 147 ? 24.591 5.306 13.898 1.00 48.69 147 GLU A O 1
ATOM 1166 N N . GLY A 1 148 ? 25.192 6.297 11.975 1.00 44.75 148 GLY A N 1
ATOM 1167 C CA . GLY A 1 148 ? 26.096 5.215 11.559 1.00 44.75 148 GLY A CA 1
ATOM 1168 C C . GLY A 1 148 ? 27.278 5.003 12.518 1.00 44.75 148 GLY A C 1
ATOM 1169 O O . GLY A 1 148 ? 27.794 3.897 12.623 1.00 44.75 148 GLY A O 1
ATOM 1170 N N . VAL A 1 149 ? 27.666 6.042 13.271 1.00 45.81 149 VAL A N 1
ATOM 1171 C CA . VAL A 1 149 ? 28.767 5.994 14.255 1.00 45.81 149 VAL A CA 1
ATOM 1172 C C . VAL A 1 149 ? 28.257 5.804 15.695 1.00 45.81 149 VAL A C 1
ATOM 1174 O O . VAL A 1 149 ? 29.016 5.393 16.569 1.00 45.81 149 VAL A O 1
ATOM 1177 N N . LYS A 1 150 ? 26.961 6.016 15.969 1.00 43.53 150 LYS A N 1
ATOM 1178 C CA . LYS A 1 150 ? 26.370 5.801 17.308 1.00 43.53 150 LYS A CA 1
ATOM 1179 C C . LYS A 1 150 ? 25.922 4.358 17.575 1.00 43.53 150 LYS A C 1
ATOM 1181 O O . LYS A 1 150 ? 25.569 4.038 18.706 1.00 43.53 150 LYS A O 1
ATOM 1186 N N . GLN A 1 151 ? 25.986 3.466 16.585 1.00 48.00 151 GLN A N 1
ATOM 1187 C CA . GLN A 1 151 ? 25.573 2.061 16.724 1.00 48.00 151 GLN A CA 1
ATOM 1188 C C . GLN A 1 151 ? 26.592 1.133 17.421 1.00 48.00 151 GLN A C 1
ATOM 1190 O O . GLN A 1 151 ? 26.415 -0.081 17.395 1.00 48.00 151 GLN A O 1
ATOM 1195 N N . VAL A 1 152 ? 27.634 1.657 18.082 1.00 47.31 152 VAL A N 1
ATOM 1196 C CA . VAL A 1 152 ? 28.633 0.818 18.789 1.00 47.31 152 VAL A CA 1
ATOM 1197 C C . VAL A 1 152 ? 28.472 0.832 20.319 1.00 47.31 152 VAL A C 1
ATOM 1199 O O . VAL A 1 152 ? 29.195 0.142 21.029 1.00 47.31 152 VAL A O 1
ATOM 1202 N N . THR A 1 153 ? 27.477 1.529 20.873 1.00 46.19 153 THR A N 1
ATOM 1203 C CA . THR A 1 153 ? 27.210 1.509 22.324 1.00 46.19 153 THR A CA 1
ATOM 1204 C C . THR A 1 153 ? 25.886 0.818 22.638 1.00 46.19 153 THR A C 1
ATOM 1206 O O . THR A 1 153 ? 24.832 1.441 22.610 1.00 46.19 153 THR A O 1
ATOM 1209 N N . SER A 1 154 ? 25.981 -0.487 22.896 1.00 45.44 154 SER A N 1
ATOM 1210 C CA . SER A 1 154 ? 25.133 -1.377 23.715 1.00 45.44 154 SER A CA 1
ATOM 1211 C C . SER A 1 154 ? 23.886 -0.805 24.429 1.00 45.44 154 SER A C 1
ATOM 1213 O O . SER A 1 154 ? 23.746 -0.939 25.645 1.00 45.44 154 SER A O 1
ATOM 1215 N N . VAL A 1 155 ? 22.934 -0.244 23.688 1.00 54.59 155 VAL A N 1
ATOM 1216 C CA . VAL A 1 155 ? 21.534 -0.082 24.099 1.00 54.59 155 VAL A CA 1
ATOM 1217 C C . VAL A 1 155 ? 20.701 -0.412 22.866 1.00 54.59 155 VAL A C 1
ATOM 1219 O O . VAL A 1 155 ? 20.845 0.231 21.828 1.00 54.59 155 VAL A O 1
ATOM 1222 N N . VAL A 1 156 ? 19.871 -1.454 22.946 1.00 53.94 156 VAL A N 1
ATOM 1223 C CA . VAL A 1 156 ? 18.943 -1.831 21.871 1.00 53.94 156 VAL A CA 1
ATOM 1224 C C . VAL A 1 156 ? 17.853 -0.759 21.808 1.00 53.94 156 VAL A C 1
ATOM 1226 O O . VAL A 1 156 ? 16.802 -0.890 22.430 1.00 53.94 156 VAL A O 1
ATOM 1229 N N . TYR A 1 157 ? 18.119 0.348 21.118 1.00 65.62 157 TYR A N 1
ATOM 1230 C CA . TYR A 1 157 ? 17.086 1.333 20.826 1.00 65.62 157 TYR A CA 1
ATOM 1231 C C . TYR A 1 157 ? 16.113 0.720 19.818 1.00 65.62 157 TYR A C 1
ATOM 1233 O O . TYR A 1 157 ? 16.514 0.267 18.744 1.00 65.62 157 TYR A O 1
ATOM 1241 N N . ALA A 1 158 ? 14.831 0.669 20.184 1.00 77.00 158 ALA A N 1
ATOM 1242 C CA . ALA A 1 158 ? 13.775 0.302 19.253 1.00 77.00 158 ALA A CA 1
ATOM 1243 C C . ALA A 1 158 ? 13.798 1.267 18.050 1.00 77.00 158 ALA A C 1
ATOM 1245 O O . ALA A 1 158 ? 13.999 2.469 18.253 1.00 77.00 158 ALA A O 1
ATOM 1246 N N . PRO A 1 159 ? 13.610 0.770 16.813 1.00 82.69 159 PRO A N 1
ATOM 1247 C CA . PRO A 1 159 ? 13.637 1.622 15.631 1.00 82.69 159 PRO A CA 1
ATOM 1248 C C . PRO A 1 159 ? 12.529 2.676 15.705 1.00 82.69 159 PRO A C 1
ATOM 1250 O O . PRO A 1 159 ? 11.413 2.377 16.142 1.00 82.69 159 PRO A O 1
ATOM 1253 N N . SER A 1 160 ? 12.822 3.899 15.256 1.00 88.88 160 SER A N 1
ATOM 1254 C CA . SER A 1 160 ? 11.814 4.962 15.220 1.00 88.88 160 SER A CA 1
ATOM 1255 C C . SER A 1 160 ? 10.669 4.608 14.256 1.00 88.88 160 SER A C 1
ATOM 1257 O O . SER A 1 160 ? 10.872 3.835 13.310 1.00 88.88 160 SER A O 1
ATOM 1259 N N . PRO A 1 161 ? 9.460 5.171 14.431 1.00 91.38 161 PRO A N 1
ATOM 1260 C CA . PRO A 1 161 ? 8.352 4.962 13.497 1.00 91.38 161 PRO A CA 1
ATOM 1261 C C . PRO A 1 161 ? 8.723 5.275 12.040 1.00 91.38 161 PRO A C 1
ATOM 1263 O O . PRO A 1 161 ? 8.317 4.555 11.128 1.00 91.38 161 PRO A O 1
ATOM 1266 N N . GLU A 1 162 ? 9.549 6.297 11.817 1.00 91.38 162 GLU A N 1
ATOM 1267 C CA . GLU A 1 162 ? 10.074 6.682 10.507 1.00 91.38 162 GLU A CA 1
ATOM 1268 C C . GLU A 1 162 ? 11.011 5.615 9.927 1.00 91.38 162 GLU A C 1
ATOM 1270 O O . GLU A 1 162 ? 10.910 5.297 8.744 1.00 91.38 162 GLU A O 1
ATOM 1275 N N . GLN A 1 163 ? 11.883 5.017 10.747 1.00 89.94 163 GLN A N 1
ATOM 1276 C CA . GLN A 1 163 ? 12.753 3.915 10.321 1.00 89.94 163 GLN A CA 1
ATOM 1277 C C . GLN A 1 163 ? 11.938 2.661 9.974 1.00 89.94 163 GLN A C 1
ATOM 1279 O O . GLN A 1 163 ? 12.226 1.989 8.981 1.00 89.94 163 GLN A O 1
ATOM 1284 N N . VAL A 1 164 ? 10.891 2.355 10.750 1.00 93.31 164 VAL A N 1
ATOM 1285 C CA . VAL A 1 164 ? 9.978 1.241 10.451 1.00 93.31 164 VAL A CA 1
ATOM 1286 C C . VAL A 1 164 ? 9.225 1.494 9.143 1.00 93.31 164 VAL A C 1
ATOM 1288 O O . VAL A 1 164 ? 9.114 0.581 8.324 1.00 93.31 164 VAL A O 1
ATOM 1291 N N . LEU A 1 165 ? 8.735 2.718 8.922 1.00 95.81 165 LEU A N 1
ATOM 1292 C CA . LEU A 1 165 ? 8.074 3.104 7.675 1.00 95.81 165 LEU A CA 1
ATOM 1293 C C . LEU A 1 165 ? 9.037 3.013 6.484 1.00 95.81 165 LEU A C 1
ATOM 1295 O O . LEU A 1 165 ? 8.678 2.413 5.480 1.00 95.81 165 LEU A O 1
ATOM 1299 N N . LEU A 1 166 ? 10.275 3.499 6.609 1.00 94.50 166 LEU A N 1
ATOM 1300 C CA . LEU A 1 166 ? 11.282 3.397 5.549 1.00 94.50 166 LEU A CA 1
ATOM 1301 C C . LEU A 1 166 ? 11.625 1.938 5.208 1.00 94.50 166 LEU A C 1
ATOM 1303 O O . LEU A 1 166 ? 11.701 1.572 4.035 1.00 94.50 166 LEU A O 1
ATOM 1307 N N . LYS A 1 167 ? 11.802 1.081 6.222 1.00 95.00 167 LYS A N 1
ATOM 1308 C CA . LYS A 1 167 ? 12.029 -0.359 6.020 1.00 95.00 167 LYS A CA 1
ATOM 1309 C C . LYS A 1 167 ? 10.844 -1.020 5.312 1.00 95.00 167 LYS A C 1
ATOM 1311 O O . LYS A 1 167 ? 11.035 -1.852 4.421 1.00 95.00 167 LYS A O 1
ATOM 1316 N N . TRP A 1 168 ? 9.626 -0.658 5.710 1.00 97.69 168 TRP A N 1
ATOM 1317 C CA . TRP A 1 168 ? 8.412 -1.118 5.047 1.00 97.69 168 TRP A CA 1
ATOM 1318 C C . TRP A 1 168 ? 8.363 -0.650 3.587 1.00 97.69 168 TRP A C 1
ATOM 1320 O O . TRP A 1 168 ? 8.117 -1.479 2.721 1.00 97.69 168 TRP A O 1
ATOM 1330 N N . SER A 1 169 ? 8.697 0.610 3.294 1.00 97.75 169 SER A N 1
ATOM 1331 C CA . SER A 1 169 ? 8.721 1.160 1.932 1.00 97.75 169 SER A CA 1
ATOM 1332 C C . SER A 1 169 ? 9.625 0.365 0.989 1.00 97.75 169 SER A C 1
ATOM 1334 O O . SER A 1 169 ? 9.215 0.034 -0.121 1.00 97.75 169 SER A O 1
ATOM 1336 N N . TRP A 1 170 ? 10.828 -0.007 1.442 1.00 96.94 170 TRP A N 1
ATOM 1337 C CA . TRP A 1 170 ? 11.715 -0.902 0.688 1.00 96.94 170 TRP A CA 1
ATOM 1338 C C . TRP A 1 170 ? 11.092 -2.277 0.452 1.00 96.94 170 TRP A C 1
ATOM 1340 O O . TRP A 1 170 ? 11.159 -2.813 -0.650 1.00 96.94 170 TRP A O 1
ATOM 1350 N N . SER A 1 171 ? 10.494 -2.858 1.492 1.00 97.81 171 SER A N 1
ATOM 1351 C CA . SER A 1 171 ? 9.861 -4.178 1.394 1.00 97.81 171 SER A CA 1
ATOM 1352 C C . SER A 1 171 ? 8.695 -4.154 0.408 1.00 97.81 171 SER A C 1
ATOM 1354 O O . SER A 1 171 ? 8.559 -5.069 -0.392 1.00 97.81 171 SER A O 1
ATOM 1356 N N . MET A 1 172 ? 7.904 -3.082 0.437 1.00 97.94 172 MET A N 1
ATOM 1357 C CA . MET A 1 172 ? 6.763 -2.879 -0.440 1.00 97.94 172 MET A CA 1
ATOM 1358 C C . MET A 1 172 ? 7.213 -2.721 -1.894 1.00 97.94 172 MET A C 1
ATOM 1360 O O . MET A 1 172 ? 6.749 -3.464 -2.744 1.00 97.94 172 MET A O 1
ATOM 1364 N N . LEU A 1 173 ? 8.186 -1.852 -2.192 1.00 96.94 173 LEU A N 1
ATOM 1365 C CA . LEU A 1 173 ? 8.696 -1.696 -3.563 1.00 96.94 173 LEU A CA 1
ATOM 1366 C C . LEU A 1 173 ? 9.236 -3.001 -4.163 1.00 96.94 173 LEU A C 1
ATOM 1368 O O . LEU A 1 173 ? 9.032 -3.245 -5.345 1.00 96.94 173 LEU A O 1
ATOM 1372 N N . ASN A 1 174 ? 9.866 -3.857 -3.354 1.00 95.31 174 ASN A N 1
ATOM 1373 C CA . ASN A 1 174 ? 10.358 -5.163 -3.807 1.00 95.31 174 ASN A CA 1
ATOM 1374 C C . ASN A 1 174 ? 9.248 -6.185 -4.115 1.00 95.31 174 ASN A C 1
ATOM 1376 O O . ASN A 1 174 ? 9.536 -7.217 -4.710 1.00 95.31 174 ASN A O 1
ATOM 1380 N N . GLN A 1 175 ? 8.005 -5.937 -3.694 1.00 95.81 175 GLN A N 1
ATOM 1381 C CA . GLN A 1 175 ? 6.854 -6.781 -4.035 1.00 95.81 175 GLN A CA 1
ATOM 1382 C C . GLN A 1 175 ? 6.174 -6.345 -5.339 1.00 95.81 175 GLN A C 1
ATOM 1384 O O . GLN A 1 175 ? 5.339 -7.075 -5.863 1.00 95.81 175 GLN A O 1
ATOM 1389 N N . LEU A 1 176 ? 6.482 -5.149 -5.848 1.00 96.88 176 LEU A N 1
ATOM 1390 C CA . LEU A 1 176 ? 5.793 -4.587 -7.002 1.00 96.88 176 LEU A CA 1
ATOM 1391 C C . LEU A 1 176 ? 6.447 -5.029 -8.314 1.00 96.88 176 LEU A C 1
ATOM 1393 O O . LEU A 1 176 ? 7.599 -4.707 -8.591 1.00 96.88 176 LEU A O 1
ATOM 1397 N N . HIS A 1 177 ? 5.643 -5.642 -9.179 1.00 94.81 177 HIS A N 1
ATOM 1398 C CA . HIS A 1 177 ? 6.002 -5.995 -10.555 1.00 94.81 177 HIS A CA 1
ATOM 1399 C C . HIS A 1 177 ? 6.015 -4.783 -11.508 1.00 94.81 177 HIS A C 1
ATOM 1401 O O . HIS A 1 177 ? 5.108 -4.568 -12.316 1.00 94.81 177 HIS A O 1
ATOM 1407 N N . LEU A 1 178 ? 7.036 -3.937 -11.370 1.00 92.19 178 LEU A N 1
ATOM 1408 C CA . LEU A 1 178 ? 7.151 -2.649 -12.069 1.00 92.19 178 LEU A CA 1
ATOM 1409 C C . LEU A 1 178 ? 7.847 -2.743 -13.434 1.00 92.19 178 LEU A C 1
ATOM 1411 O O . LEU A 1 178 ? 7.504 -2.012 -14.373 1.00 92.19 178 LEU A O 1
ATOM 1415 N N . HIS A 1 179 ? 8.825 -3.641 -13.539 1.00 89.94 179 HIS A N 1
ATOM 1416 C CA . HIS A 1 179 ? 9.645 -3.803 -14.732 1.00 89.94 179 HIS A CA 1
ATOM 1417 C C . HIS A 1 179 ? 8.896 -4.598 -15.803 1.00 89.94 179 HIS A C 1
ATOM 1419 O O . HIS A 1 179 ? 8.132 -5.514 -15.500 1.00 89.94 179 HIS A O 1
ATOM 1425 N N . GLN A 1 180 ? 9.123 -4.289 -17.080 1.00 83.44 180 GLN A N 1
ATOM 1426 C CA . GLN A 1 180 ? 8.428 -4.986 -18.170 1.00 83.44 180 GLN A CA 1
ATOM 1427 C C . GLN A 1 180 ? 8.794 -6.464 -18.299 1.00 83.44 180 GLN A C 1
ATOM 1429 O O . GLN A 1 180 ? 8.021 -7.261 -18.813 1.00 83.44 180 GLN A O 1
ATOM 1434 N N . MET A 1 181 ? 9.979 -6.822 -17.818 1.00 84.12 181 MET A N 1
ATOM 1435 C CA . MET A 1 181 ? 10.433 -8.215 -17.754 1.00 84.12 181 MET A CA 1
ATOM 1436 C C . MET A 1 181 ? 9.925 -8.958 -16.515 1.00 84.12 181 MET A C 1
ATOM 1438 O O . MET A 1 181 ? 10.238 -10.128 -16.350 1.00 84.12 181 MET A O 1
ATOM 1442 N N . ASP A 1 182 ? 9.175 -8.277 -15.651 1.00 87.12 182 ASP A N 1
ATOM 1443 C CA . ASP A 1 182 ? 8.593 -8.824 -14.425 1.00 87.12 182 ASP A CA 1
ATOM 1444 C C . ASP A 1 182 ? 7.070 -9.021 -14.567 1.00 87.12 182 ASP A C 1
ATOM 1446 O O . ASP A 1 182 ? 6.319 -8.980 -13.598 1.00 87.12 182 ASP A O 1
ATOM 1450 N N . GLN A 1 183 ? 6.602 -9.164 -15.811 1.00 88.56 183 GLN A N 1
ATOM 1451 C CA . GLN A 1 183 ? 5.202 -9.412 -16.162 1.00 88.56 183 GLN A CA 1
ATOM 1452 C C . GLN A 1 183 ? 4.968 -10.909 -16.429 1.00 88.56 183 GLN A C 1
ATOM 1454 O O . GLN A 1 183 ? 5.886 -11.721 -16.310 1.00 88.56 183 GLN A O 1
ATOM 1459 N N . ALA A 1 184 ? 3.741 -11.294 -16.789 1.00 88.12 184 ALA A N 1
ATOM 1460 C CA . ALA A 1 184 ? 3.424 -12.697 -17.058 1.00 88.12 184 ALA A CA 1
ATOM 1461 C C . ALA A 1 184 ? 4.216 -13.233 -18.265 1.00 88.12 184 ALA A C 1
ATOM 1463 O O . ALA A 1 184 ? 4.468 -12.501 -19.223 1.00 88.12 184 ALA A O 1
ATOM 1464 N N . ASP A 1 185 ? 4.568 -14.524 -18.247 1.00 86.44 185 ASP A N 1
ATOM 1465 C CA . ASP A 1 185 ? 5.436 -15.151 -19.259 1.00 86.44 185 ASP A CA 1
ATOM 1466 C C . ASP A 1 185 ? 4.979 -14.888 -20.701 1.00 86.44 185 ASP A C 1
ATOM 1468 O O . ASP A 1 185 ? 5.801 -14.642 -21.585 1.00 86.44 185 ASP A O 1
ATOM 1472 N N . ASP A 1 186 ? 3.670 -14.926 -20.950 1.00 85.25 186 ASP A N 1
ATOM 1473 C CA . ASP A 1 186 ? 3.110 -14.699 -22.282 1.00 85.25 186 ASP A CA 1
ATOM 1474 C C . ASP A 1 186 ? 3.259 -13.234 -22.728 1.00 85.25 186 ASP A C 1
ATOM 1476 O O . ASP A 1 186 ? 3.587 -12.978 -23.890 1.00 85.25 186 ASP A O 1
ATOM 1480 N N . GLU A 1 187 ? 3.109 -12.275 -21.809 1.00 83.94 187 GLU A N 1
ATOM 1481 C CA . GLU A 1 187 ? 3.347 -10.852 -22.079 1.00 83.94 187 GLU A CA 1
ATOM 1482 C C . GLU A 1 187 ? 4.829 -10.591 -22.354 1.00 83.94 187 GLU A C 1
ATOM 1484 O O . GLU A 1 187 ? 5.173 -9.936 -23.340 1.00 83.94 187 GLU A O 1
ATOM 1489 N N . VAL A 1 188 ? 5.720 -11.171 -21.544 1.00 85.50 188 VAL A N 1
ATOM 1490 C CA . VAL A 1 188 ? 7.172 -11.053 -21.728 1.00 85.50 188 VAL A CA 1
ATOM 1491 C C . VAL A 1 188 ? 7.605 -11.665 -23.063 1.00 85.50 188 VAL A C 1
ATOM 1493 O O . VAL A 1 188 ? 8.393 -11.067 -23.796 1.00 85.50 188 VAL A O 1
ATOM 1496 N N . ARG A 1 189 ? 7.068 -12.832 -23.440 1.00 85.31 189 ARG A N 1
ATOM 1497 C CA . ARG A 1 189 ? 7.344 -13.457 -24.746 1.00 85.31 189 ARG A CA 1
ATOM 1498 C C . ARG A 1 189 ? 6.870 -12.590 -25.906 1.00 85.31 189 ARG A C 1
ATOM 1500 O O . ARG A 1 189 ? 7.615 -12.425 -26.873 1.00 85.31 189 ARG A O 1
ATOM 1507 N N . ALA A 1 190 ? 5.668 -12.023 -25.813 1.00 83.62 190 ALA A N 1
ATOM 1508 C CA . ALA A 1 190 ? 5.148 -11.108 -26.825 1.00 83.62 190 ALA A CA 1
ATOM 1509 C C . ALA A 1 190 ? 6.030 -9.853 -26.958 1.00 83.62 190 ALA A C 1
ATOM 1511 O O . ALA A 1 190 ? 6.309 -9.403 -28.071 1.00 83.62 190 ALA A O 1
ATOM 1512 N N . LEU A 1 191 ? 6.527 -9.335 -25.833 1.00 82.06 191 LEU A N 1
ATOM 1513 C CA . LEU A 1 191 ? 7.437 -8.196 -25.782 1.00 82.06 191 LEU A CA 1
ATOM 1514 C C . LEU A 1 191 ? 8.788 -8.500 -26.446 1.00 82.06 191 LEU A C 1
ATOM 1516 O O . LEU A 1 191 ? 9.280 -7.716 -27.255 1.00 82.06 191 LEU A O 1
ATOM 1520 N N . LEU A 1 192 ? 9.373 -9.664 -26.155 1.00 81.56 192 LEU A N 1
ATOM 1521 C CA . LEU A 1 192 ? 10.639 -10.102 -26.749 1.00 81.56 192 LEU A CA 1
ATOM 1522 C C . LEU A 1 192 ? 10.521 -10.358 -28.255 1.00 81.56 192 LEU A C 1
ATOM 1524 O O . LEU A 1 192 ? 11.466 -10.091 -28.999 1.00 81.56 192 LEU A O 1
ATOM 1528 N N . ALA A 1 193 ? 9.359 -10.830 -28.715 1.00 84.00 193 ALA A N 1
ATOM 1529 C CA . ALA A 1 193 ? 9.075 -11.001 -30.137 1.00 84.00 193 ALA A CA 1
ATOM 1530 C C . ALA A 1 193 ? 8.986 -9.661 -30.891 1.00 84.00 193 ALA A C 1
ATOM 1532 O O . ALA A 1 193 ? 9.165 -9.627 -32.109 1.00 84.00 193 ALA A O 1
ATOM 1533 N N . ASN A 1 194 ? 8.740 -8.551 -30.185 1.00 77.94 194 ASN A N 1
ATOM 1534 C CA . ASN A 1 194 ? 8.688 -7.220 -30.770 1.00 77.94 194 ASN A CA 1
ATOM 1535 C C . ASN A 1 194 ? 9.341 -6.168 -29.859 1.00 77.94 194 ASN A C 1
ATOM 1537 O O . ASN A 1 194 ? 8.672 -5.443 -29.123 1.00 77.94 194 ASN A O 1
ATOM 1541 N N . GLN A 1 195 ? 10.663 -6.024 -29.990 1.00 66.81 195 GLN A N 1
ATOM 1542 C CA . GLN A 1 195 ? 11.474 -5.095 -29.193 1.00 66.81 195 GLN A CA 1
ATOM 1543 C C . GLN A 1 195 ? 11.003 -3.633 -29.260 1.00 66.81 195 GLN A C 1
ATOM 1545 O O . GLN A 1 195 ? 11.204 -2.880 -28.311 1.00 66.81 195 GLN A O 1
ATOM 1550 N N . SER A 1 196 ? 10.335 -3.219 -30.344 1.00 69.88 196 SER A N 1
ATOM 1551 C CA . SER A 1 196 ? 9.782 -1.861 -30.446 1.00 69.88 196 SER A CA 1
ATOM 1552 C C . SER A 1 196 ? 8.634 -1.598 -29.458 1.00 69.88 196 SER A C 1
ATOM 1554 O O . SER A 1 196 ? 8.346 -0.443 -29.146 1.00 69.88 196 SER A O 1
ATOM 1556 N N . LEU A 1 197 ? 8.001 -2.656 -28.934 1.00 68.06 197 LEU A N 1
ATOM 1557 C CA . LEU A 1 197 ? 6.962 -2.572 -27.908 1.00 68.06 197 LEU A CA 1
ATOM 1558 C C . LEU A 1 197 ? 7.534 -2.471 -26.491 1.00 68.06 197 LEU A C 1
ATOM 1560 O O . LEU A 1 197 ? 6.834 -1.956 -25.628 1.00 68.06 197 LEU A O 1
ATOM 1564 N N . VAL A 1 198 ? 8.793 -2.881 -26.267 1.00 66.75 198 VAL A N 1
ATOM 1565 C CA . VAL A 1 198 ? 9.494 -2.748 -24.972 1.00 66.75 198 VAL A CA 1
ATOM 1566 C C . VAL A 1 198 ? 9.461 -1.284 -24.546 1.00 66.75 198 VAL A C 1
ATOM 1568 O O . VAL A 1 198 ? 8.826 -0.907 -23.579 1.00 66.75 198 VAL A O 1
ATOM 1571 N N . LEU A 1 199 ? 10.005 -0.375 -25.342 1.00 67.06 199 LEU A N 1
ATOM 1572 C CA . LEU A 1 199 ? 10.056 1.033 -24.932 1.00 67.06 199 LEU A CA 1
ATOM 1573 C C . LEU A 1 199 ? 8.700 1.756 -25.033 1.00 67.06 199 LEU A C 1
ATOM 1575 O O . LEU A 1 199 ? 8.565 2.899 -24.593 1.00 67.06 199 LEU A O 1
ATOM 1579 N N . ARG A 1 200 ? 7.673 1.111 -25.600 1.00 67.19 200 ARG A N 1
ATOM 1580 C CA . ARG A 1 200 ? 6.364 1.726 -25.812 1.00 67.19 200 ARG A CA 1
ATOM 1581 C C . ARG A 1 200 ? 5.585 1.765 -24.497 1.00 67.19 200 ARG A C 1
ATOM 1583 O O . ARG A 1 200 ? 5.198 0.739 -23.957 1.00 67.19 200 ARG A O 1
ATOM 1590 N N . GLY A 1 201 ? 5.321 2.976 -24.010 1.00 67.62 201 GLY A N 1
ATOM 1591 C CA . GLY A 1 201 ? 4.608 3.196 -22.747 1.00 67.62 201 GLY A CA 1
ATOM 1592 C C . GLY A 1 201 ? 5.518 3.281 -21.520 1.00 67.62 201 GLY A C 1
ATOM 1593 O O . GLY A 1 201 ? 5.014 3.464 -20.417 1.00 67.62 201 GLY A O 1
ATOM 1594 N N . ILE A 1 202 ? 6.841 3.208 -21.698 1.00 79.50 202 ILE A N 1
ATOM 1595 C CA . ILE A 1 202 ? 7.793 3.563 -20.647 1.00 79.50 202 ILE A CA 1
ATOM 1596 C C . ILE A 1 202 ? 8.103 5.060 -20.750 1.00 79.50 20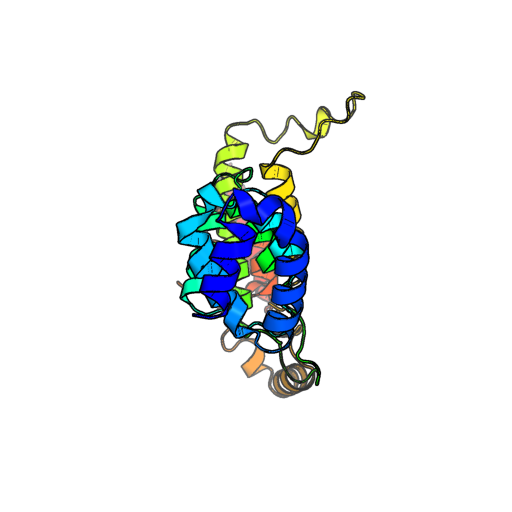2 ILE A C 1
ATOM 1598 O O . ILE A 1 202 ? 8.617 5.531 -21.764 1.00 79.50 202 ILE A O 1
ATOM 1602 N N . GLY A 1 203 ? 7.806 5.808 -19.689 1.00 82.00 203 GLY A N 1
ATOM 1603 C CA . GLY A 1 203 ? 8.100 7.238 -19.616 1.00 82.00 203 GLY A CA 1
ATOM 1604 C C . GLY A 1 203 ? 9.548 7.544 -19.224 1.00 82.00 203 GLY A C 1
ATOM 1605 O O . GLY A 1 203 ? 10.159 6.822 -18.432 1.00 82.00 203 GLY A O 1
ATOM 1606 N N . ASP A 1 204 ? 10.085 8.660 -19.727 1.00 85.56 204 ASP A N 1
ATOM 1607 C CA . ASP A 1 204 ? 11.266 9.300 -19.130 1.00 85.56 204 ASP A CA 1
ATOM 1608 C C . ASP A 1 204 ? 10.817 10.091 -17.879 1.00 85.56 204 ASP A C 1
ATOM 1610 O O . ASP A 1 204 ? 9.869 10.883 -17.991 1.00 85.56 204 ASP A O 1
ATOM 1614 N N . PRO A 1 205 ? 11.466 9.919 -16.708 1.00 83.94 205 PRO A N 1
ATOM 1615 C CA . PRO A 1 205 ? 11.094 10.599 -15.463 1.00 83.94 205 PRO A CA 1
ATOM 1616 C C . PRO A 1 205 ? 11.086 12.131 -15.533 1.00 83.94 205 PRO A C 1
ATOM 1618 O O . PRO A 1 205 ? 10.343 12.773 -14.802 1.00 83.94 205 PRO A O 1
ATOM 1621 N N . PHE A 1 206 ? 11.906 12.740 -16.391 1.00 84.25 206 PHE A N 1
ATOM 1622 C CA . PHE A 1 206 ? 12.042 14.194 -16.519 1.00 84.25 206 PHE A CA 1
ATOM 1623 C C . PHE A 1 206 ? 11.122 14.797 -17.580 1.00 84.25 206 PHE A C 1
ATOM 1625 O O . PHE A 1 206 ? 10.942 16.016 -17.601 1.00 84.25 206 PHE A O 1
ATOM 1632 N N . VAL A 1 207 ? 10.541 13.961 -18.441 1.00 86.62 207 VAL A N 1
ATOM 1633 C CA . VAL A 1 207 ? 9.648 14.384 -19.529 1.00 86.62 207 VAL A CA 1
ATOM 1634 C C . VAL A 1 207 ? 8.189 14.068 -19.206 1.00 86.62 207 VAL A C 1
ATOM 1636 O O . VAL A 1 207 ? 7.303 14.849 -19.541 1.00 86.62 207 VAL A O 1
ATOM 1639 N N . THR A 1 208 ? 7.928 12.936 -18.553 1.00 87.38 208 THR A N 1
ATOM 1640 C CA . THR A 1 208 ? 6.575 12.400 -18.359 1.00 87.38 208 THR A CA 1
ATOM 1641 C C . THR A 1 208 ? 5.920 13.007 -17.113 1.00 87.38 208 THR A C 1
ATOM 1643 O O . THR A 1 208 ? 6.408 12.755 -16.011 1.00 87.38 208 THR A O 1
ATOM 1646 N N . PRO A 1 209 ? 4.797 13.747 -17.228 1.00 89.31 209 PRO A N 1
ATOM 1647 C CA . PRO A 1 209 ? 4.183 14.419 -16.077 1.00 89.31 209 PRO A CA 1
ATOM 1648 C C . PRO A 1 209 ? 3.721 13.471 -14.966 1.00 89.31 209 PRO A C 1
ATOM 1650 O O . PRO A 1 209 ? 3.872 13.783 -13.791 1.00 89.31 209 PRO A O 1
ATOM 1653 N N . SER A 1 210 ? 3.218 12.282 -15.313 1.00 89.44 210 SER A N 1
ATOM 1654 C CA . SER A 1 210 ? 2.792 11.281 -14.323 1.00 89.44 210 SER A CA 1
ATOM 1655 C C . SER A 1 210 ? 3.942 10.723 -13.474 1.00 89.44 210 SER A C 1
ATOM 1657 O O . SER A 1 210 ? 3.686 10.105 -12.447 1.00 89.44 210 SER A O 1
ATOM 1659 N N . LEU A 1 211 ? 5.200 10.950 -13.873 1.00 92.19 211 LEU A N 1
ATOM 1660 C CA . LEU A 1 211 ? 6.400 10.536 -13.143 1.00 92.19 211 LEU A CA 1
ATOM 1661 C C . LEU A 1 211 ? 7.018 11.679 -12.320 1.00 92.19 211 LEU A C 1
ATOM 1663 O O . LEU A 1 211 ? 8.168 11.577 -11.891 1.00 92.19 211 LEU A O 1
ATOM 1667 N N . GLU A 1 212 ? 6.273 12.759 -12.067 1.00 93.44 212 GLU A N 1
ATOM 1668 C CA . GLU A 1 212 ? 6.731 13.888 -11.250 1.00 93.44 212 GLU A CA 1
ATOM 1669 C C . GLU A 1 212 ? 7.325 13.476 -9.881 1.00 93.44 212 GLU A C 1
ATOM 1671 O O . GLU A 1 212 ? 8.400 13.987 -9.544 1.00 93.44 212 GLU A O 1
ATOM 1676 N N . PRO A 1 213 ? 6.757 12.506 -9.128 1.00 93.75 213 PRO A N 1
ATOM 1677 C CA . PRO A 1 213 ? 7.386 12.004 -7.901 1.00 93.75 213 PRO A CA 1
ATOM 1678 C C . PRO A 1 213 ? 8.813 11.480 -8.118 1.00 93.75 213 PRO A C 1
ATOM 1680 O O . PRO A 1 213 ? 9.713 11.758 -7.321 1.00 93.75 213 PRO A O 1
ATOM 1683 N N . LEU A 1 214 ? 9.068 10.789 -9.239 1.00 93.81 214 LEU A N 1
ATOM 1684 C CA . LEU A 1 214 ? 10.412 10.323 -9.596 1.00 93.81 214 LEU A CA 1
ATOM 1685 C C . LEU A 1 214 ? 11.331 11.484 -9.940 1.00 93.81 214 LEU A C 1
ATOM 1687 O O . LEU A 1 214 ? 12.453 11.518 -9.449 1.00 93.81 214 LEU A O 1
ATOM 1691 N N . LYS A 1 215 ? 10.874 12.459 -10.731 1.00 92.88 215 LYS A N 1
ATOM 1692 C CA . LYS A 1 215 ? 11.667 13.657 -11.044 1.00 92.88 215 LYS A CA 1
ATOM 1693 C C . LYS A 1 215 ? 12.133 14.365 -9.772 1.00 92.88 215 LYS A C 1
ATOM 1695 O O . LYS A 1 215 ? 13.317 14.692 -9.634 1.00 92.88 215 LYS A O 1
ATOM 1700 N N . ASN A 1 216 ? 11.206 14.580 -8.841 1.00 92.62 216 ASN A N 1
ATOM 1701 C CA . ASN A 1 216 ? 11.476 15.236 -7.567 1.00 92.62 216 ASN A CA 1
ATOM 1702 C C . ASN A 1 216 ? 12.451 14.405 -6.727 1.00 92.62 216 ASN A C 1
ATOM 1704 O O . ASN A 1 216 ? 13.428 14.935 -6.194 1.00 92.62 216 ASN A O 1
ATOM 1708 N N . GLY A 1 217 ? 12.240 13.090 -6.669 1.00 91.56 217 GLY A N 1
ATOM 1709 C CA . GLY A 1 217 ? 13.085 12.199 -5.889 1.00 91.56 217 GLY A CA 1
ATOM 1710 C C . GLY A 1 217 ? 14.489 11.998 -6.449 1.00 91.56 217 GLY A C 1
ATOM 1711 O O . GLY A 1 217 ? 15.449 11.984 -5.678 1.00 91.56 217 GLY A O 1
ATOM 1712 N N . LEU A 1 218 ? 14.630 11.920 -7.771 1.00 90.94 218 LEU A N 1
ATOM 1713 C CA . LEU A 1 218 ? 15.918 11.868 -8.462 1.00 90.94 218 LEU A CA 1
ATOM 1714 C C . LEU A 1 218 ? 16.703 13.160 -8.228 1.00 90.94 218 LEU A C 1
ATOM 1716 O O . LEU A 1 218 ? 17.866 13.107 -7.836 1.00 90.94 218 LEU A O 1
ATOM 1720 N N . SER A 1 219 ? 16.041 14.315 -8.345 1.00 89.94 219 SER A N 1
ATOM 1721 C CA . SER A 1 219 ? 16.654 15.621 -8.059 1.00 89.94 219 SER A CA 1
ATOM 1722 C C . SER A 1 219 ? 17.139 15.732 -6.607 1.00 89.94 219 SER A C 1
ATOM 1724 O O . SER A 1 219 ? 18.171 16.344 -6.336 1.00 89.94 219 SER A O 1
ATOM 1726 N N . ALA A 1 220 ? 16.426 15.101 -5.669 1.00 88.44 220 ALA A N 1
ATOM 1727 C CA . ALA A 1 220 ? 16.799 15.022 -4.258 1.00 88.44 220 ALA A CA 1
ATOM 1728 C C . ALA A 1 220 ? 17.787 13.882 -3.930 1.00 88.44 220 ALA A C 1
ATOM 1730 O O . ALA A 1 220 ? 18.106 13.680 -2.758 1.00 88.44 220 ALA A O 1
ATOM 1731 N N . LYS A 1 221 ? 18.253 13.119 -4.931 1.0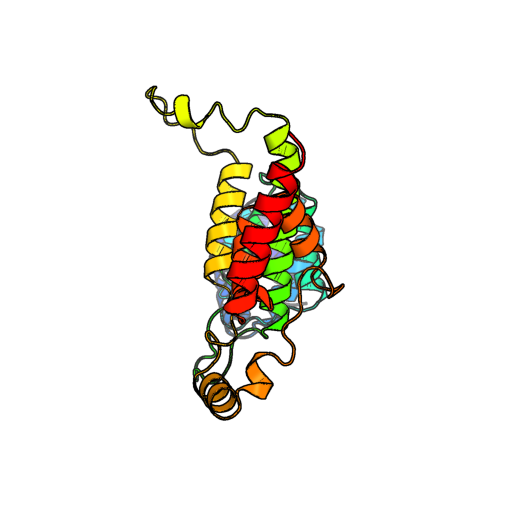0 87.12 221 LYS A N 1
ATOM 1732 C CA . LYS A 1 221 ? 19.120 11.935 -4.774 1.00 87.12 221 LYS A CA 1
ATOM 1733 C C . LYS A 1 221 ? 18.560 10.907 -3.783 1.00 87.12 221 LYS A C 1
ATOM 1735 O O . LYS A 1 221 ? 19.301 10.261 -3.043 1.00 87.12 221 LYS A O 1
ATOM 1740 N N . ASN A 1 222 ? 17.237 10.770 -3.745 1.00 89.38 222 ASN A N 1
ATOM 1741 C CA . ASN A 1 222 ? 16.564 9.833 -2.861 1.00 89.38 222 ASN A CA 1
ATOM 1742 C C . ASN A 1 222 ? 16.794 8.383 -3.351 1.00 89.38 222 ASN A C 1
ATOM 1744 O O . ASN A 1 222 ? 16.474 8.078 -4.503 1.00 89.38 222 ASN A O 1
ATOM 1748 N N . PRO A 1 223 ? 17.299 7.468 -2.498 1.00 91.75 223 PRO A N 1
ATOM 1749 C CA . PRO A 1 223 ? 17.594 6.094 -2.910 1.00 91.75 223 PRO A CA 1
ATOM 1750 C C . PRO A 1 223 ? 16.381 5.306 -3.419 1.00 91.75 223 PRO A C 1
ATOM 1752 O O . PRO A 1 223 ? 16.506 4.557 -4.386 1.00 91.75 223 PRO A O 1
ATOM 1755 N N . LEU A 1 224 ? 15.207 5.490 -2.804 1.00 94.00 224 LEU A N 1
ATOM 1756 C CA . LEU A 1 224 ? 13.969 4.835 -3.231 1.00 94.00 224 LEU A CA 1
ATOM 1757 C C . LEU A 1 224 ? 13.507 5.351 -4.595 1.00 94.00 224 LEU A C 1
ATOM 1759 O O . LEU A 1 224 ? 13.073 4.558 -5.427 1.00 94.00 224 LEU A O 1
ATOM 1763 N N . ALA A 1 225 ? 13.658 6.648 -4.863 1.00 93.88 225 ALA A N 1
ATOM 1764 C CA . ALA A 1 225 ? 13.354 7.232 -6.167 1.00 93.88 225 ALA A CA 1
ATOM 1765 C C . ALA A 1 225 ? 14.284 6.707 -7.267 1.00 93.88 225 ALA A C 1
ATOM 1767 O O . ALA A 1 225 ? 13.813 6.347 -8.343 1.00 93.88 225 ALA A O 1
ATOM 1768 N N . ILE A 1 226 ? 15.589 6.612 -6.987 1.00 91.56 226 ILE A N 1
ATOM 1769 C CA . ILE A 1 226 ? 16.578 6.060 -7.924 1.00 91.56 226 ILE A CA 1
ATOM 1770 C C . ILE A 1 226 ? 16.251 4.598 -8.239 1.00 91.56 226 ILE A C 1
ATOM 1772 O O . ILE A 1 226 ? 16.164 4.227 -9.408 1.00 91.56 226 ILE A O 1
ATOM 1776 N N . PHE A 1 227 ? 16.022 3.781 -7.208 1.00 93.44 227 PHE A N 1
ATOM 1777 C CA . PHE A 1 227 ? 15.652 2.378 -7.377 1.00 93.44 227 PHE A CA 1
ATOM 1778 C C . PHE A 1 227 ? 14.360 2.227 -8.191 1.00 93.44 227 PHE A C 1
ATOM 1780 O O . PHE A 1 227 ? 14.326 1.483 -9.166 1.00 93.44 227 PHE A O 1
ATOM 1787 N N . THR A 1 228 ? 13.325 2.998 -7.856 1.00 94.81 228 THR A N 1
ATOM 1788 C CA . THR A 1 228 ? 12.037 2.953 -8.560 1.00 94.81 228 THR A CA 1
ATOM 1789 C C . THR A 1 228 ? 12.176 3.384 -10.022 1.00 94.81 228 THR A C 1
ATOM 1791 O O . THR A 1 228 ? 11.644 2.722 -10.910 1.00 94.81 228 THR A O 1
ATOM 1794 N N . ALA A 1 229 ? 12.951 4.436 -10.310 1.00 92.56 229 ALA A N 1
ATOM 1795 C CA . ALA A 1 229 ? 13.212 4.879 -11.679 1.00 92.56 229 ALA A CA 1
ATOM 1796 C C . ALA A 1 229 ? 13.901 3.793 -12.521 1.00 92.56 229 ALA A C 1
ATOM 1798 O O . ALA A 1 229 ? 13.553 3.621 -13.691 1.00 92.56 229 ALA A O 1
ATOM 1799 N N . LEU A 1 230 ? 14.823 3.024 -11.937 1.00 90.50 230 LEU A N 1
ATOM 1800 C CA . LEU A 1 230 ? 15.442 1.880 -12.614 1.00 90.50 230 LEU A CA 1
ATOM 1801 C C . LEU A 1 230 ? 14.453 0.740 -12.881 1.00 90.50 230 LEU A C 1
ATOM 1803 O O . LEU A 1 230 ? 14.636 0.001 -13.838 1.00 90.50 230 LEU A O 1
ATOM 1807 N N . LEU A 1 231 ? 13.407 0.584 -12.073 1.00 91.00 231 LEU A N 1
ATOM 1808 C CA . LEU A 1 231 ? 12.433 -0.485 -12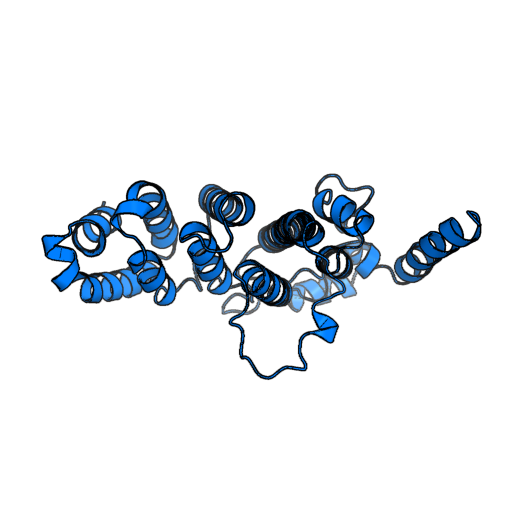.281 1.00 91.00 231 LEU A CA 1
ATOM 1809 C C . LEU A 1 231 ? 11.364 -0.138 -13.317 1.00 91.00 231 LEU A C 1
ATOM 1811 O O . LEU A 1 231 ? 10.951 -1.024 -14.053 1.00 91.00 231 LEU A O 1
ATOM 1815 N N . MET A 1 232 ? 10.903 1.115 -13.392 1.00 90.31 232 MET A N 1
ATOM 1816 C CA . MET A 1 232 ? 9.689 1.447 -14.161 1.00 90.31 232 MET A CA 1
ATOM 1817 C C . MET A 1 232 ? 9.854 2.498 -15.262 1.00 90.31 232 MET A C 1
ATOM 1819 O O . MET A 1 232 ? 8.895 2.766 -15.981 1.00 90.31 232 MET A O 1
ATOM 1823 N N . SER A 1 233 ? 11.033 3.109 -15.409 1.00 88.00 233 SER A N 1
ATOM 1824 C CA . SER A 1 233 ? 11.249 4.201 -16.372 1.00 88.00 233 SER A CA 1
ATOM 1825 C C . SER A 1 233 ? 12.220 3.841 -17.496 1.00 88.00 233 SER A C 1
ATOM 1827 O O . SER A 1 233 ? 12.840 2.770 -17.482 1.00 88.00 233 SER A O 1
ATOM 1829 N N . SER A 1 234 ? 12.368 4.745 -18.475 1.00 81.81 234 SER A N 1
ATOM 1830 C CA . SER A 1 234 ? 13.245 4.530 -19.636 1.00 81.81 234 SER A CA 1
ATOM 1831 C C . SER A 1 234 ? 14.694 4.315 -19.211 1.00 81.81 234 SER A C 1
ATOM 1833 O O . SER A 1 234 ? 15.431 3.584 -19.867 1.00 81.81 234 SER A O 1
ATOM 1835 N N . TRP A 1 235 ? 15.075 4.871 -18.057 1.00 79.88 235 TRP A N 1
ATOM 1836 C CA . TRP A 1 235 ? 16.406 4.727 -17.491 1.00 79.88 235 TRP A CA 1
ATOM 1837 C C . TRP A 1 235 ? 16.715 3.261 -17.188 1.00 79.88 235 TRP A C 1
ATOM 1839 O O . TRP A 1 235 ? 17.816 2.818 -17.458 1.00 79.88 235 TRP A O 1
ATOM 1849 N N . GLY A 1 236 ? 15.751 2.480 -16.702 1.00 76.56 236 GLY A N 1
ATOM 1850 C CA . GLY A 1 236 ? 15.932 1.047 -16.450 1.00 76.56 236 GLY A CA 1
ATOM 1851 C C . GLY A 1 236 ? 16.006 0.175 -17.700 1.00 76.56 236 GLY A C 1
ATOM 1852 O O . GLY A 1 236 ? 16.683 -0.849 -17.713 1.00 76.56 236 GLY A O 1
ATOM 1853 N N . HIS A 1 237 ? 15.318 0.600 -18.759 1.00 75.62 237 HIS A N 1
ATOM 1854 C CA . HIS A 1 237 ? 15.058 -0.220 -19.943 1.00 75.62 237 HIS A CA 1
ATOM 1855 C C . HIS A 1 237 ? 15.952 0.147 -21.145 1.00 75.62 237 HIS A C 1
ATOM 1857 O O . HIS A 1 237 ? 15.940 -0.554 -22.156 1.00 75.62 237 HIS A O 1
ATOM 1863 N N . SER A 1 238 ? 16.780 1.194 -21.020 1.00 67.94 238 SER A N 1
ATOM 1864 C CA . SER A 1 238 ? 17.752 1.637 -22.028 1.00 67.94 238 SER A CA 1
ATOM 1865 C C . SER A 1 238 ? 19.175 1.703 -21.451 1.00 67.94 238 SER A C 1
ATOM 1867 O O . SER A 1 238 ? 19.579 2.694 -20.842 1.00 67.94 238 SER A O 1
ATOM 1869 N N . VAL A 1 239 ? 19.994 0.676 -21.718 1.00 55.19 239 VAL A N 1
ATOM 1870 C CA . VAL A 1 239 ? 21.415 0.588 -21.296 1.00 55.19 239 VAL A CA 1
ATOM 1871 C C . VAL A 1 239 ? 22.272 1.818 -21.679 1.00 55.19 239 VAL A C 1
ATOM 1873 O O . VAL A 1 239 ? 23.116 2.218 -20.869 1.00 55.19 239 VAL A O 1
ATOM 1876 N N . PRO A 1 240 ? 22.098 2.465 -22.854 1.00 52.81 240 PRO A N 1
ATOM 1877 C CA . PRO A 1 240 ? 22.837 3.687 -23.186 1.00 52.81 240 PRO A CA 1
ATOM 1878 C C . PRO A 1 240 ? 22.472 4.881 -22.290 1.00 52.81 240 PRO A C 1
ATOM 1880 O O . PRO A 1 240 ? 23.340 5.688 -21.970 1.00 52.81 240 PRO A O 1
ATOM 1883 N N . GLU A 1 241 ? 21.217 4.989 -21.840 1.00 50.44 241 GLU A N 1
ATOM 1884 C CA . GLU A 1 241 ? 20.751 6.133 -21.045 1.00 50.44 241 GLU A CA 1
ATOM 1885 C C . GLU A 1 241 ? 21.272 6.096 -19.606 1.00 50.44 241 GLU A C 1
ATOM 1887 O O . GLU A 1 241 ? 21.652 7.145 -19.084 1.00 50.44 241 GLU A O 1
ATOM 1892 N N . VAL A 1 242 ? 21.378 4.904 -19.001 1.00 50.62 242 VAL A N 1
ATOM 1893 C CA . VAL A 1 242 ? 21.960 4.718 -17.655 1.00 50.62 242 VAL A CA 1
ATOM 1894 C C . VAL A 1 242 ? 23.381 5.267 -17.600 1.00 50.62 242 VAL A C 1
ATOM 1896 O O . VAL A 1 242 ? 23.726 6.032 -16.703 1.00 50.62 242 VAL A O 1
ATOM 1899 N N . LYS A 1 243 ? 24.214 4.891 -18.578 1.00 43.88 243 LYS A N 1
ATOM 1900 C CA . LYS A 1 243 ? 25.626 5.290 -18.615 1.00 43.88 243 LYS A CA 1
ATOM 1901 C C . LYS A 1 243 ? 25.792 6.774 -18.906 1.00 43.88 243 LYS A C 1
ATOM 1903 O O . LYS A 1 243 ? 26.639 7.415 -18.303 1.00 43.88 243 LYS A O 1
ATOM 1908 N N . VAL A 1 244 ? 24.989 7.320 -19.813 1.00 51.59 244 VAL A N 1
ATOM 1909 C CA . VAL A 1 244 ? 25.122 8.712 -20.241 1.00 51.59 244 VAL A CA 1
ATOM 1910 C C . VAL A 1 244 ? 24.616 9.662 -19.146 1.00 51.59 244 VAL A C 1
ATOM 1912 O O . VAL A 1 244 ? 25.338 10.576 -18.762 1.00 51.59 244 VAL A O 1
ATOM 1915 N N . LYS A 1 245 ? 23.434 9.434 -18.557 1.00 52.19 245 LYS A N 1
ATOM 1916 C CA . LYS A 1 245 ? 22.837 10.372 -17.583 1.00 52.19 245 LYS A CA 1
ATOM 1917 C C . LYS A 1 245 ? 23.514 10.352 -16.203 1.00 52.19 245 LYS A C 1
ATOM 1919 O O . LYS A 1 245 ? 23.633 11.413 -15.595 1.00 52.19 245 LYS A O 1
ATOM 1924 N N . LEU A 1 246 ? 24.042 9.207 -15.750 1.00 51.03 246 LEU A N 1
ATOM 1925 C CA . LEU A 1 246 ? 24.860 9.144 -14.525 1.00 51.03 246 LEU A CA 1
ATOM 1926 C C . LEU A 1 246 ? 26.212 9.868 -14.682 1.00 51.03 246 LEU A C 1
ATOM 1928 O O . LEU A 1 246 ? 26.735 10.401 -13.706 1.00 51.03 246 LEU A O 1
ATOM 1932 N N . VAL A 1 247 ? 26.764 9.921 -15.900 1.00 49.53 247 VAL A N 1
ATOM 1933 C CA . VAL A 1 247 ? 28.028 10.615 -16.206 1.00 49.53 247 VAL A CA 1
ATOM 1934 C C . VAL A 1 247 ? 27.820 12.126 -16.375 1.00 49.53 247 VAL A C 1
ATOM 1936 O O . VAL A 1 247 ? 28.590 12.904 -15.815 1.00 49.53 247 VAL A O 1
ATOM 1939 N N . TRP A 1 248 ? 26.740 12.569 -17.034 1.00 46.28 248 TRP A N 1
ATOM 1940 C CA . TRP A 1 248 ? 26.432 14.004 -17.171 1.00 46.28 248 TRP A CA 1
ATOM 1941 C C . TRP A 1 248 ? 26.212 14.711 -15.828 1.00 46.28 248 TRP A C 1
ATOM 1943 O O . TRP A 1 248 ? 26.561 15.886 -15.694 1.00 46.28 248 TRP A O 1
ATOM 1953 N N . GLU A 1 249 ? 25.654 14.031 -14.821 1.00 48.75 249 GLU A N 1
ATOM 1954 C CA . GLU A 1 249 ? 25.561 14.613 -13.480 1.00 48.75 249 GLU A CA 1
ATOM 1955 C C . GLU A 1 249 ? 26.938 14.797 -12.841 1.00 48.75 249 GLU A C 1
ATOM 1957 O O . GLU A 1 249 ? 27.148 15.822 -12.204 1.00 48.75 249 GLU A O 1
ATOM 1962 N N . GLN A 1 250 ? 27.901 13.894 -13.050 1.00 44.84 250 GLN A N 1
ATOM 1963 C CA . GLN A 1 250 ? 29.258 14.058 -12.515 1.00 44.84 250 GLN A CA 1
ATOM 1964 C C . GLN A 1 250 ? 30.026 15.205 -13.196 1.00 44.84 250 GLN A C 1
ATOM 1966 O O . GLN A 1 250 ? 30.675 16.002 -12.516 1.00 44.84 250 GLN A O 1
ATOM 1971 N N . GLU A 1 251 ? 29.894 15.366 -14.515 1.00 44.72 251 GLU A N 1
ATOM 1972 C CA . GLU A 1 251 ? 30.588 16.424 -15.271 1.00 44.72 251 GLU A CA 1
ATOM 1973 C C . GLU A 1 251 ? 30.045 17.835 -14.988 1.00 44.72 251 GLU A C 1
ATOM 1975 O O . GLU A 1 251 ? 30.793 18.817 -15.008 1.00 44.72 251 GLU A O 1
ATOM 1980 N N . LYS A 1 252 ? 28.759 17.963 -14.634 1.00 47.41 252 LYS A N 1
ATOM 1981 C CA . LYS A 1 252 ? 28.164 19.254 -14.240 1.00 47.41 252 LYS A CA 1
ATOM 1982 C C . LYS A 1 252 ? 28.731 19.808 -12.925 1.00 47.41 252 LYS A C 1
ATOM 1984 O O . LYS A 1 252 ? 28.656 21.017 -12.705 1.00 47.41 252 LYS A O 1
ATOM 1989 N N . TYR A 1 253 ? 29.286 18.948 -12.065 1.00 47.12 253 TYR A N 1
ATOM 1990 C CA . TYR A 1 253 ? 29.953 19.342 -10.816 1.00 47.12 253 TYR A CA 1
ATOM 1991 C C . TYR A 1 253 ? 31.469 19.504 -10.967 1.00 47.12 253 TYR A C 1
ATOM 1993 O O . TYR A 1 253 ? 32.047 20.305 -10.238 1.00 47.12 253 TYR A O 1
ATOM 2001 N N . ALA A 1 254 ? 32.102 18.830 -11.932 1.00 47.00 254 ALA A N 1
ATOM 2002 C CA . ALA A 1 254 ? 33.513 19.057 -12.253 1.00 47.00 254 ALA A CA 1
ATOM 2003 C C . ALA A 1 254 ? 33.766 20.463 -12.835 1.00 47.00 254 ALA A C 1
ATOM 2005 O O . ALA A 1 254 ? 34.819 21.039 -12.604 1.00 47.00 254 ALA A O 1
ATOM 2006 N N . ASN A 1 255 ? 32.773 21.050 -13.514 1.00 44.53 255 ASN A N 1
ATOM 2007 C CA . ASN A 1 255 ? 32.850 22.399 -14.095 1.00 44.53 255 ASN A CA 1
ATOM 2008 C C . ASN A 1 255 ? 32.324 23.524 -13.174 1.00 44.53 255 ASN A C 1
ATOM 2010 O O . ASN A 1 255 ? 32.028 24.623 -13.645 1.00 44.53 255 ASN A O 1
ATOM 2014 N N . LYS A 1 256 ? 32.156 23.257 -11.871 1.00 47.09 256 LYS A N 1
ATOM 2015 C CA . LYS A 1 256 ? 31.765 24.255 -10.853 1.00 47.09 256 LYS A CA 1
ATOM 2016 C C . LYS A 1 256 ? 32.798 24.434 -9.729 1.00 47.09 256 LYS A C 1
ATOM 2018 O O . LYS A 1 256 ? 32.464 25.035 -8.708 1.00 47.09 256 LYS A O 1
ATOM 2023 N N . VAL A 1 257 ? 34.023 23.944 -9.923 1.00 40.12 257 VAL A N 1
ATOM 2024 C CA . VAL A 1 257 ? 35.188 24.213 -9.062 1.00 40.12 257 VAL A CA 1
ATOM 2025 C C . VAL A 1 257 ? 36.190 25.059 -9.830 1.00 40.12 257 VAL A C 1
ATOM 2027 O O . VAL A 1 257 ? 36.421 24.733 -11.014 1.00 40.12 257 VAL A O 1
#